Protein AF-A0A9P6LFM0-F1 (afdb_monomer_lite)

pLDDT: mean 70.22, std 23.97, range [24.25, 96.31]

Foldseek 3Di:
DDDPCLVVLVVLLVVLLVLLCCLLPVDQLAPGVLVDPPVSVVSNLVSLVSNLVCVLVVSDDPVVLVVSLVSLVSSLVSLVSNDPDCPRPSVVSSVLSCLSRPVPPDPVVVVVVPPPPPDDDDDDDDDDDDDDDDDDDDDDPPPPSPPDDPVVSVDDPDPCVVVCVVVPPDDPDDPPDDPDD

Secondary structure (DSSP, 8-state):
---TTHHHHHHHHHHHHHHHHHHHHTS-TTTTGGGS-HHHHHHHHHHHHHHHHHHHTT-S-HHHHHHHHHHHHHHHHHHHHH-SSTTSHHHHHHHHHHHHHH-TTSHHHHHHHTSSSS----------------------------PPPGGGGT----TTTHHHHTTS-PPP---------

Structure (mmCIF, N/CA/C/O backbone):
data_AF-A0A9P6LFM0-F1
#
_entry.id   AF-A0A9P6LFM0-F1
#
loop_
_atom_site.group_PDB
_atom_site.id
_atom_site.type_symbol
_atom_site.label_atom_id
_atom_site.label_alt_id
_atom_site.label_comp_id
_atom_site.label_asym_id
_atom_site.label_entity_id
_atom_site.label_seq_id
_atom_site.pdbx_PDB_ins_code
_atom_site.Cartn_x
_atom_site.Cartn_y
_atom_site.Cartn_z
_atom_site.occupancy
_atom_site.B_iso_or_equiv
_atom_site.auth_seq_id
_atom_site.auth_comp_id
_atom_site.auth_asym_id
_atom_site.auth_atom_id
_atom_site.pdbx_PDB_model_num
ATOM 1 N N . MET A 1 1 ? -12.297 3.654 29.988 1.00 46.91 1 MET A N 1
ATOM 2 C CA . MET A 1 1 ? -10.898 4.119 30.119 1.00 46.91 1 MET A CA 1
ATOM 3 C C . MET A 1 1 ? -10.123 3.550 28.944 1.00 46.91 1 MET A C 1
ATOM 5 O O . MET A 1 1 ? -10.259 2.359 28.705 1.00 46.91 1 MET A O 1
ATOM 9 N N . ALA A 1 2 ? -9.413 4.371 28.167 1.00 61.44 2 ALA A N 1
ATOM 10 C CA . ALA A 1 2 ? -8.613 3.872 27.047 1.00 61.44 2 ALA A CA 1
ATOM 11 C C . ALA A 1 2 ? -7.419 3.071 27.590 1.00 61.44 2 ALA A C 1
ATOM 13 O O . ALA A 1 2 ? -6.738 3.536 28.505 1.00 61.44 2 ALA A O 1
ATOM 14 N N . SER A 1 3 ? -7.197 1.862 27.066 1.00 73.88 3 SER A N 1
ATOM 15 C CA . SER A 1 3 ? -6.032 1.052 27.431 1.00 73.88 3 SER A CA 1
ATOM 16 C C . SER A 1 3 ? -4.750 1.810 27.049 1.00 73.88 3 SER A C 1
ATOM 18 O O . SER A 1 3 ? -4.671 2.297 25.919 1.00 73.88 3 SER A O 1
ATOM 20 N N . PRO A 1 4 ? -3.742 1.918 27.935 1.00 77.56 4 PRO A N 1
ATOM 21 C CA . PRO A 1 4 ? -2.480 2.604 27.642 1.00 77.56 4 PRO A CA 1
ATOM 22 C C . PRO A 1 4 ? -1.712 1.998 26.457 1.00 77.56 4 PRO A C 1
ATOM 24 O O . PRO A 1 4 ? -0.828 2.656 25.916 1.00 77.56 4 PRO A O 1
ATOM 27 N N . ASP A 1 5 ? -2.068 0.786 26.026 1.00 80.38 5 ASP A N 1
ATOM 28 C CA . ASP A 1 5 ? -1.489 0.134 24.852 1.00 80.38 5 ASP A CA 1
ATOM 29 C C . ASP A 1 5 ? -2.077 0.624 23.515 1.00 80.38 5 ASP A C 1
ATOM 31 O O . ASP A 1 5 ? -1.414 0.592 22.481 1.00 80.38 5 ASP A O 1
ATOM 35 N N . ALA A 1 6 ? -3.294 1.181 23.525 1.00 84.19 6 ALA A N 1
ATOM 36 C CA . ALA A 1 6 ? -3.965 1.629 22.303 1.00 84.19 6 ALA A CA 1
ATOM 37 C C . ALA A 1 6 ? -3.164 2.709 21.553 1.00 84.19 6 ALA A C 1
ATOM 39 O O . ALA A 1 6 ? -3.222 2.786 20.329 1.00 84.19 6 ALA A O 1
ATOM 40 N N . ARG A 1 7 ? -2.366 3.510 22.273 1.00 87.50 7 ARG A N 1
ATOM 41 C CA . ARG A 1 7 ? -1.500 4.535 21.673 1.00 87.50 7 ARG A CA 1
ATOM 42 C C . ARG A 1 7 ? -0.473 3.940 20.705 1.00 87.50 7 ARG A C 1
ATOM 44 O O . ARG A 1 7 ? -0.252 4.520 19.652 1.00 87.50 7 ARG A O 1
ATOM 51 N N . HIS A 1 8 ? 0.112 2.784 21.035 1.00 90.50 8 HIS A N 1
ATOM 52 C CA . HIS A 1 8 ? 1.146 2.170 20.203 1.00 90.50 8 HIS A CA 1
ATOM 53 C C . HIS A 1 8 ? 0.541 1.645 18.900 1.00 90.50 8 HIS A C 1
ATOM 55 O O . HIS A 1 8 ? 1.185 1.701 17.860 1.00 90.50 8 HIS A O 1
ATOM 61 N N . VAL A 1 9 ? -0.716 1.189 18.941 1.00 89.81 9 VAL A N 1
ATOM 62 C CA . VAL A 1 9 ? -1.456 0.770 17.746 1.00 89.81 9 VAL A CA 1
ATOM 63 C C . VAL A 1 9 ? -1.718 1.960 16.827 1.00 89.81 9 VAL A C 1
ATOM 65 O O . VAL A 1 9 ? -1.441 1.865 15.636 1.00 89.81 9 VAL A O 1
ATOM 68 N N . TYR A 1 10 ? -2.197 3.090 17.359 1.00 90.62 10 TYR A N 1
ATOM 69 C CA . TYR A 1 10 ? -2.425 4.289 16.544 1.00 90.62 10 TYR A CA 1
ATOM 70 C C . TYR A 1 10 ? -1.129 4.850 15.952 1.00 90.62 10 TYR A C 1
ATOM 72 O O . TYR A 1 10 ? -1.113 5.246 14.791 1.00 90.62 10 TYR A O 1
ATOM 80 N N . GLU A 1 11 ? -0.037 4.831 16.714 1.00 92.88 11 GLU A N 1
ATOM 81 C CA . GLU A 1 11 ? 1.271 5.267 16.223 1.00 92.88 11 GLU A CA 1
ATOM 82 C C . GLU A 1 11 ? 1.839 4.310 15.164 1.00 92.88 11 GLU A C 1
ATOM 84 O O . GLU A 1 11 ? 2.383 4.755 14.158 1.00 92.88 11 GLU A O 1
ATOM 89 N N . ALA A 1 12 ? 1.633 2.999 15.317 1.00 94.12 12 ALA A N 1
ATOM 90 C CA . ALA A 1 12 ? 1.979 2.024 14.286 1.00 94.12 12 ALA A CA 1
ATOM 91 C C . ALA A 1 12 ? 1.147 2.204 13.004 1.00 94.12 12 ALA A C 1
ATOM 93 O O . ALA A 1 12 ? 1.672 2.020 11.907 1.00 94.12 12 ALA A O 1
ATOM 94 N N . VAL A 1 13 ? -0.136 2.570 13.122 1.00 93.81 13 VAL A N 1
ATOM 95 C CA . VAL A 1 13 ? -1.004 2.884 11.973 1.00 93.81 13 VAL A CA 1
ATOM 96 C C . VAL A 1 13 ? -0.485 4.111 11.228 1.00 93.81 13 VAL A C 1
ATOM 98 O O . VAL A 1 13 ? -0.299 4.037 10.016 1.00 93.81 13 VAL A O 1
ATOM 101 N N . ASP A 1 14 ? -0.182 5.197 11.940 1.00 93.81 14 ASP A N 1
ATOM 102 C CA . ASP A 1 14 ? 0.368 6.413 11.330 1.00 93.81 14 ASP A CA 1
ATOM 103 C C . ASP A 1 14 ? 1.724 6.145 10.653 1.00 93.81 14 ASP A C 1
ATOM 105 O O . ASP A 1 14 ? 1.940 6.520 9.500 1.00 93.81 14 ASP A O 1
ATOM 109 N N . ALA A 1 15 ? 2.603 5.382 11.311 1.00 96.12 15 ALA A N 1
ATOM 110 C CA . ALA A 1 15 ? 3.887 4.974 10.746 1.00 96.12 15 ALA A CA 1
ATOM 111 C C . ALA A 1 15 ? 3.735 4.117 9.475 1.00 96.12 15 ALA A C 1
ATOM 113 O O . ALA A 1 15 ? 4.481 4.300 8.510 1.00 96.12 15 ALA A O 1
ATOM 114 N N . ALA A 1 16 ? 2.764 3.200 9.443 1.00 96.25 16 ALA 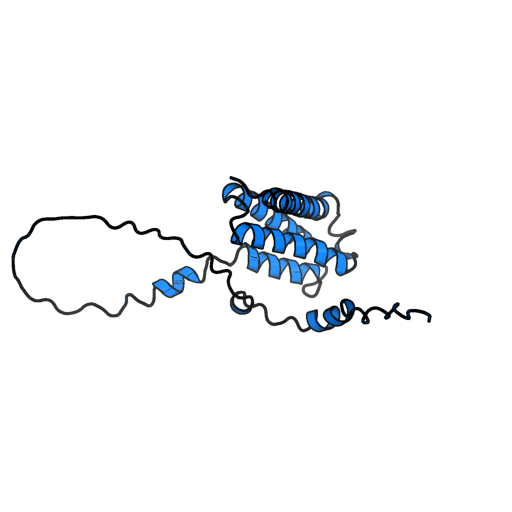A N 1
ATOM 115 C CA . ALA A 1 16 ? 2.485 2.381 8.267 1.00 96.25 16 ALA A CA 1
ATOM 116 C C . ALA A 1 16 ? 1.954 3.223 7.096 1.00 96.25 16 ALA A C 1
ATOM 118 O O . ALA A 1 16 ? 2.374 3.021 5.954 1.00 96.25 16 ALA A O 1
ATOM 119 N N . GLU A 1 17 ? 1.073 4.193 7.359 1.00 94.81 17 GLU A N 1
ATOM 120 C CA . GLU A 1 17 ? 0.608 5.129 6.331 1.00 94.81 17 GLU A CA 1
ATOM 121 C C . GLU A 1 17 ? 1.741 6.018 5.814 1.00 94.81 17 GLU A C 1
ATOM 123 O O . GLU A 1 17 ? 1.835 6.247 4.608 1.00 94.81 17 GLU A O 1
ATOM 128 N N . ALA A 1 18 ? 2.617 6.499 6.699 1.00 95.94 18 ALA A N 1
ATOM 129 C CA . ALA A 1 18 ? 3.789 7.279 6.320 1.00 95.94 18 ALA A CA 1
ATOM 130 C C . ALA A 1 18 ? 4.744 6.473 5.427 1.00 95.94 18 ALA A C 1
ATOM 132 O O . ALA A 1 18 ? 5.205 6.994 4.413 1.00 95.94 18 ALA A O 1
ATOM 133 N N . LEU A 1 19 ? 4.982 5.192 5.737 1.00 95.56 19 LEU A N 1
ATOM 134 C CA . LEU A 1 19 ? 5.825 4.329 4.906 1.00 95.56 19 LEU A CA 1
ATOM 135 C C . LEU A 1 19 ? 5.268 4.187 3.485 1.00 95.56 19 LEU A C 1
ATOM 137 O O . LEU A 1 19 ? 6.013 4.292 2.514 1.00 95.56 19 LEU A O 1
ATOM 141 N N . LEU A 1 20 ? 3.956 3.981 3.356 1.00 95.19 20 LEU A N 1
ATOM 142 C CA . LEU A 1 20 ? 3.316 3.875 2.045 1.00 95.19 20 LEU A CA 1
ATOM 143 C C . LEU A 1 20 ? 3.321 5.202 1.287 1.00 95.19 20 LEU A C 1
ATOM 145 O O . LEU A 1 20 ? 3.489 5.202 0.073 1.00 95.19 20 LEU A O 1
ATOM 149 N N . LYS A 1 21 ? 3.180 6.336 1.981 1.00 95.94 21 LYS A N 1
ATOM 150 C CA . LYS A 1 21 ? 3.315 7.658 1.353 1.00 95.94 21 LYS A CA 1
ATOM 151 C C . LYS A 1 21 ? 4.712 7.862 0.781 1.00 95.94 21 LYS A C 1
ATOM 153 O O . LYS A 1 21 ? 4.809 8.273 -0.365 1.00 95.94 21 LYS A O 1
ATOM 158 N N . ILE A 1 22 ? 5.765 7.489 1.511 1.00 94.31 22 ILE A N 1
ATOM 159 C CA . ILE A 1 22 ? 7.147 7.534 1.000 1.00 94.31 22 ILE A CA 1
ATOM 160 C C . ILE A 1 22 ? 7.269 6.682 -0.271 1.00 94.31 22 ILE A C 1
ATOM 162 O O . ILE A 1 22 ? 7.795 7.147 -1.278 1.00 94.31 22 ILE A O 1
ATOM 166 N N . ALA A 1 23 ? 6.726 5.462 -0.262 1.00 91.88 23 ALA A N 1
ATOM 167 C CA . ALA A 1 23 ? 6.768 4.575 -1.425 1.00 91.88 23 ALA A CA 1
ATOM 168 C C . ALA A 1 23 ? 6.041 5.139 -2.661 1.00 91.88 23 ALA A C 1
ATOM 170 O O . ALA A 1 23 ? 6.453 4.880 -3.789 1.00 91.88 23 ALA A O 1
ATOM 171 N N . ILE A 1 24 ? 4.967 5.908 -2.460 1.00 94.50 24 ILE A N 1
ATOM 172 C CA . ILE A 1 24 ? 4.168 6.506 -3.540 1.00 94.50 24 ILE A CA 1
ATOM 173 C C . ILE A 1 24 ? 4.762 7.833 -4.031 1.00 94.50 24 ILE A C 1
ATOM 175 O O . ILE A 1 24 ? 4.754 8.101 -5.230 1.00 94.50 24 ILE A O 1
ATOM 179 N N . GLU A 1 25 ? 5.193 8.697 -3.111 1.00 94.06 25 GLU A N 1
ATOM 180 C CA . GLU A 1 25 ? 5.516 10.102 -3.387 1.00 94.06 25 GLU A CA 1
ATOM 181 C C . GLU A 1 25 ? 7.020 10.330 -3.581 1.00 94.06 25 GLU A C 1
ATOM 183 O O . GLU A 1 25 ? 7.410 11.093 -4.467 1.00 94.06 25 GLU A O 1
ATOM 188 N N . ASP A 1 26 ? 7.864 9.649 -2.803 1.00 91.25 26 ASP A N 1
ATOM 189 C CA . ASP A 1 26 ? 9.311 9.891 -2.790 1.00 91.25 26 ASP A CA 1
ATOM 190 C C . ASP A 1 26 ? 10.080 8.941 -3.722 1.00 91.25 26 ASP A C 1
ATOM 192 O O . ASP A 1 26 ? 11.219 9.226 -4.110 1.00 91.25 26 ASP A O 1
ATOM 196 N N . ILE A 1 27 ? 9.482 7.805 -4.097 1.00 90.88 27 ILE A N 1
ATOM 197 C CA . ILE A 1 27 ? 10.127 6.774 -4.916 1.00 90.88 27 ILE A CA 1
ATOM 198 C C . ILE A 1 27 ? 9.532 6.760 -6.326 1.00 90.88 27 ILE A C 1
ATOM 200 O O . ILE A 1 27 ? 8.373 6.426 -6.543 1.00 90.88 27 ILE A O 1
ATOM 204 N N . ASP A 1 28 ? 10.368 7.058 -7.324 1.00 91.31 28 ASP A N 1
ATOM 205 C CA . ASP A 1 28 ? 9.994 6.898 -8.735 1.00 91.31 28 ASP A CA 1
ATOM 206 C C . ASP A 1 28 ? 9.821 5.403 -9.075 1.00 91.31 28 ASP A C 1
ATOM 208 O O . ASP A 1 28 ? 10.766 4.607 -8.962 1.00 91.31 28 ASP A O 1
ATOM 212 N N . ALA A 1 29 ? 8.611 5.040 -9.504 1.00 87.06 29 ALA A N 1
ATOM 213 C CA . ALA A 1 29 ? 8.199 3.674 -9.809 1.00 87.06 29 ALA A CA 1
ATOM 214 C C . ALA A 1 29 ? 9.085 3.002 -10.877 1.00 87.06 29 ALA A C 1
ATOM 216 O O . ALA A 1 29 ? 9.535 1.865 -10.710 1.00 87.06 29 ALA A O 1
ATOM 217 N N . GLU A 1 30 ? 9.385 3.713 -11.966 1.00 88.31 30 GLU A N 1
ATOM 218 C CA . GLU A 1 30 ? 10.103 3.147 -13.112 1.00 88.31 30 GLU A CA 1
ATOM 219 C C . GLU A 1 30 ? 11.617 3.164 -12.901 1.00 88.31 30 GLU A C 1
ATOM 221 O O . GLU A 1 30 ? 12.323 2.226 -13.287 1.00 88.31 30 GLU A O 1
ATOM 226 N N . LYS A 1 31 ? 12.130 4.243 -12.298 1.00 87.25 31 LYS A N 1
ATOM 227 C CA . LYS A 1 31 ? 13.579 4.448 -12.162 1.00 87.25 31 LYS A CA 1
ATOM 228 C C . LYS A 1 31 ? 14.173 3.781 -10.933 1.00 87.25 31 LYS A C 1
ATOM 230 O O . LYS A 1 31 ? 15.331 3.371 -10.987 1.00 87.25 31 LYS A O 1
ATOM 235 N N . HIS A 1 32 ? 13.418 3.680 -9.841 1.00 87.56 32 HIS A N 1
ATOM 236 C CA . HIS A 1 32 ? 13.940 3.197 -8.563 1.00 87.56 32 HIS A CA 1
ATOM 237 C C . HIS A 1 32 ? 13.213 1.944 -8.088 1.00 87.56 32 HIS A C 1
ATOM 239 O O . HIS A 1 32 ? 13.874 0.930 -7.853 1.00 87.56 32 HIS A O 1
ATOM 245 N N . LEU A 1 33 ? 11.878 1.978 -7.994 1.00 87.62 33 LEU A N 1
ATOM 246 C CA . LEU A 1 33 ? 11.109 0.891 -7.380 1.00 87.62 33 LEU A CA 1
ATOM 247 C C . LEU A 1 33 ? 11.344 -0.440 -8.111 1.00 87.62 33 LEU A C 1
ATOM 249 O O . LEU A 1 33 ? 11.713 -1.432 -7.482 1.00 87.62 33 LEU A O 1
ATOM 253 N N . ARG A 1 34 ? 11.280 -0.446 -9.450 1.00 90.38 34 ARG A N 1
ATOM 254 C CA . ARG A 1 34 ? 11.590 -1.602 -10.319 1.00 90.38 34 ARG A CA 1
ATOM 255 C C . ARG A 1 34 ? 12.885 -2.348 -9.968 1.00 90.38 34 ARG A C 1
ATOM 257 O O . ARG A 1 34 ? 12.942 -3.568 -10.074 1.00 90.38 34 ARG A O 1
ATOM 264 N N . TYR A 1 35 ? 13.943 -1.626 -9.608 1.00 90.25 35 TYR A N 1
ATOM 265 C CA . TYR A 1 35 ? 15.272 -2.207 -9.377 1.00 90.25 35 TYR A CA 1
ATOM 266 C C . TYR A 1 35 ? 15.547 -2.483 -7.895 1.00 90.25 35 TYR A C 1
ATOM 268 O O . TYR A 1 35 ? 16.646 -2.900 -7.523 1.00 90.25 35 TYR A O 1
ATOM 276 N N . MET A 1 36 ? 14.556 -2.243 -7.039 1.00 88.75 36 MET A N 1
ATOM 277 C CA . MET A 1 36 ? 14.682 -2.399 -5.604 1.00 88.75 36 MET A CA 1
ATOM 278 C C . MET A 1 36 ? 14.722 -3.887 -5.215 1.00 88.75 36 MET A C 1
ATOM 280 O O . MET A 1 36 ? 13.960 -4.696 -5.747 1.00 88.75 36 MET A O 1
ATOM 284 N N . PRO A 1 37 ? 15.584 -4.292 -4.266 1.00 90.56 37 PRO A N 1
ATOM 285 C CA . PRO A 1 37 ? 15.585 -5.661 -3.764 1.00 90.56 37 PRO A CA 1
ATOM 286 C C . PRO A 1 37 ? 14.225 -6.077 -3.183 1.00 90.56 37 PRO A C 1
ATOM 288 O O . PRO A 1 37 ? 13.574 -5.293 -2.493 1.00 90.56 37 PRO A O 1
ATOM 291 N N . ALA A 1 38 ? 13.850 -7.348 -3.365 1.00 87.81 38 ALA A N 1
ATOM 292 C CA . ALA A 1 38 ? 12.552 -7.906 -2.954 1.00 87.81 38 ALA A CA 1
ATOM 293 C C . ALA A 1 38 ? 12.151 -7.607 -1.494 1.00 87.81 38 ALA A C 1
ATOM 295 O O . ALA A 1 38 ? 10.973 -7.4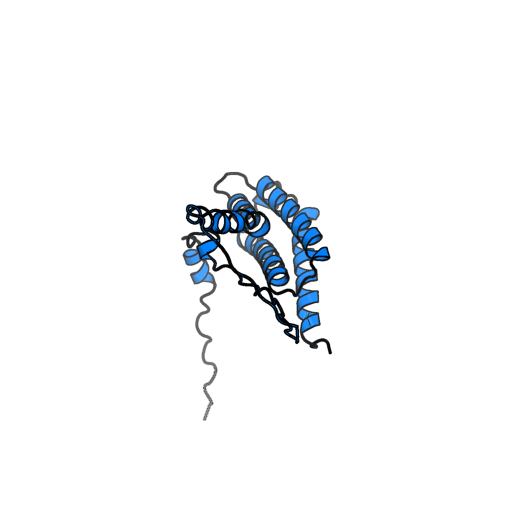35 -1.194 1.00 87.81 38 ALA A O 1
ATOM 296 N N . ARG A 1 39 ? 13.127 -7.499 -0.582 1.00 90.69 39 ARG A N 1
ATOM 297 C CA . ARG A 1 39 ? 12.892 -7.18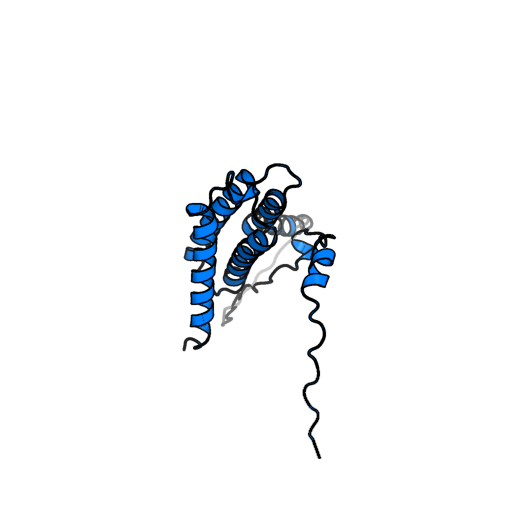1 0.837 1.00 90.69 39 ARG A CA 1
ATOM 298 C C . ARG A 1 39 ? 12.178 -5.846 1.070 1.00 90.69 39 ARG A C 1
ATOM 300 O O . ARG A 1 39 ? 11.445 -5.730 2.041 1.00 90.69 39 ARG A O 1
ATOM 307 N N . PHE A 1 40 ? 12.378 -4.857 0.201 1.00 91.25 40 PHE A N 1
ATOM 308 C CA . PHE A 1 40 ? 11.761 -3.545 0.379 1.00 91.25 40 PHE A CA 1
ATOM 309 C C . PHE A 1 40 ? 10.285 -3.553 -0.014 1.00 91.25 40 PHE A C 1
ATOM 311 O O . PHE A 1 40 ? 9.466 -3.032 0.736 1.00 91.25 40 PHE A O 1
ATOM 318 N N . TYR A 1 41 ? 9.935 -4.277 -1.084 1.00 91.06 41 TYR A N 1
ATOM 319 C CA . TYR A 1 41 ? 8.539 -4.569 -1.407 1.00 91.06 41 TYR A CA 1
ATOM 320 C C . TYR A 1 41 ? 7.828 -5.224 -0.224 1.00 91.06 41 TYR A C 1
ATOM 322 O O . TYR A 1 41 ? 6.722 -4.834 0.123 1.00 91.06 41 TYR A O 1
ATOM 330 N N . LEU A 1 42 ? 8.470 -6.188 0.446 1.00 91.75 42 LEU A N 1
ATOM 331 C CA . LEU A 1 42 ? 7.872 -6.825 1.619 1.00 91.75 42 LEU A CA 1
ATOM 332 C C . LEU A 1 42 ? 7.563 -5.813 2.729 1.00 91.75 42 LEU A C 1
ATOM 334 O O . LEU A 1 42 ? 6.482 -5.892 3.299 1.00 91.75 42 LEU A O 1
ATOM 338 N N . TYR A 1 43 ? 8.440 -4.847 3.017 1.00 93.88 43 TYR A N 1
ATOM 339 C CA . TYR A 1 43 ? 8.165 -3.831 4.043 1.00 93.88 43 TYR A CA 1
ATOM 340 C C . TYR A 1 43 ? 6.914 -3.004 3.729 1.00 93.88 43 TYR A C 1
ATOM 342 O O . TYR A 1 43 ? 6.085 -2.781 4.611 1.00 93.88 43 TYR A O 1
ATOM 350 N N . GLU A 1 44 ? 6.733 -2.609 2.471 1.00 93.94 44 GLU A N 1
ATOM 351 C CA . GLU A 1 44 ? 5.554 -1.859 2.036 1.00 93.94 44 GLU A CA 1
ATOM 352 C C . GLU A 1 44 ? 4.287 -2.731 2.067 1.00 93.94 44 GLU A C 1
ATOM 354 O O . GLU A 1 44 ? 3.261 -2.331 2.620 1.00 93.94 44 GLU A O 1
ATOM 359 N N . ILE A 1 45 ? 4.364 -3.970 1.566 1.00 94.81 45 ILE A N 1
ATOM 360 C CA . ILE A 1 45 ? 3.240 -4.917 1.593 1.00 94.81 45 ILE A CA 1
ATOM 361 C C . ILE A 1 45 ? 2.837 -5.272 3.026 1.00 94.81 45 ILE A C 1
ATOM 363 O O . ILE A 1 45 ? 1.645 -5.335 3.326 1.00 94.81 45 ILE A O 1
ATOM 367 N N . HIS A 1 46 ? 3.792 -5.465 3.934 1.00 94.56 46 HIS A N 1
ATOM 368 C CA . HIS A 1 46 ? 3.499 -5.717 5.342 1.00 94.56 46 HIS A CA 1
ATOM 369 C C . HIS A 1 46 ? 2.772 -4.538 5.987 1.00 94.56 46 HIS A C 1
ATOM 371 O O . HIS A 1 46 ? 1.809 -4.771 6.716 1.00 94.56 46 HIS A O 1
ATOM 377 N N . SER A 1 47 ? 3.155 -3.300 5.670 1.00 96.06 47 SER A N 1
ATOM 378 C CA . SER A 1 47 ? 2.444 -2.100 6.125 1.00 96.06 47 SER A CA 1
ATOM 379 C C . SER A 1 47 ? 1.022 -2.033 5.566 1.00 96.06 47 SER A C 1
ATOM 381 O O . SER A 1 47 ? 0.075 -1.786 6.313 1.00 96.06 47 SER A O 1
ATOM 383 N N . ALA A 1 48 ? 0.833 -2.357 4.284 1.00 95.50 48 ALA A N 1
ATOM 384 C CA . ALA A 1 48 ? -0.492 -2.426 3.675 1.00 95.50 48 ALA A CA 1
ATOM 385 C C . ALA A 1 48 ? -1.385 -3.504 4.315 1.00 95.50 48 ALA A C 1
ATOM 387 O O . ALA A 1 48 ? -2.540 -3.252 4.653 1.00 95.50 48 ALA A O 1
ATOM 388 N N . VAL A 1 49 ? -0.859 -4.707 4.548 1.00 94.81 49 VAL A N 1
ATOM 389 C CA . VAL A 1 49 ? -1.603 -5.790 5.211 1.00 94.81 49 VAL A CA 1
ATOM 390 C C . VAL A 1 49 ? -1.868 -5.465 6.683 1.00 94.81 49 VAL A C 1
ATOM 392 O O . VAL A 1 49 ? -2.935 -5.794 7.201 1.00 94.81 49 VAL A O 1
ATOM 395 N N . PHE A 1 50 ? -0.927 -4.814 7.367 1.00 94.69 50 PHE A N 1
ATOM 396 C CA . PHE A 1 50 ? -1.109 -4.351 8.739 1.00 94.69 50 PHE A CA 1
ATOM 397 C C . PHE A 1 50 ? -2.278 -3.367 8.839 1.00 94.69 50 PHE A C 1
ATOM 399 O O . PHE A 1 50 ? -3.153 -3.563 9.678 1.00 94.69 50 PHE A O 1
ATOM 406 N N . LEU A 1 51 ? -2.360 -2.390 7.933 1.00 93.31 51 LEU A N 1
ATOM 407 C CA . LEU A 1 51 ? -3.468 -1.434 7.877 1.00 93.31 51 LEU A CA 1
ATOM 408 C C . LEU A 1 51 ? -4.818 -2.117 7.614 1.00 93.31 51 LEU A C 1
ATOM 410 O O . LEU A 1 51 ? -5.811 -1.795 8.268 1.00 93.31 51 LEU A O 1
ATOM 414 N N . TYR A 1 52 ? -4.850 -3.119 6.731 1.00 92.38 52 TYR A N 1
ATOM 415 C CA . TYR A 1 52 ? -6.051 -3.931 6.508 1.00 92.38 52 TYR A CA 1
ATOM 416 C C . TYR A 1 52 ? -6.494 -4.650 7.790 1.00 92.38 52 TYR A C 1
ATOM 418 O O . TYR A 1 52 ? -7.667 -4.616 8.165 1.00 92.38 52 TYR A O 1
ATOM 426 N N . LYS A 1 53 ? -5.545 -5.283 8.490 1.00 91.81 53 LYS A N 1
ATOM 427 C CA . LYS A 1 53 ? -5.805 -6.000 9.745 1.00 91.81 53 LYS A CA 1
ATOM 428 C C . LYS A 1 53 ? -6.244 -5.057 10.866 1.00 91.81 53 LYS A C 1
ATOM 430 O O . LYS A 1 53 ? -7.161 -5.403 11.600 1.00 91.81 53 LYS A O 1
ATOM 435 N N . ALA A 1 54 ? -5.633 -3.878 10.973 1.00 91.31 54 ALA A N 1
ATOM 436 C CA . ALA A 1 54 ? -5.987 -2.855 11.954 1.00 91.31 54 ALA A CA 1
ATOM 437 C C . ALA A 1 54 ? -7.404 -2.306 11.725 1.00 91.31 54 ALA A C 1
ATOM 439 O O . ALA A 1 54 ? -8.134 -2.036 12.677 1.00 91.31 54 ALA A O 1
ATOM 440 N N . HIS A 1 55 ? -7.836 -2.196 10.469 1.00 88.25 55 HIS A N 1
ATOM 441 C CA . HIS A 1 55 ? -9.232 -1.896 10.176 1.00 88.25 55 HIS A CA 1
ATOM 442 C C . HIS A 1 55 ? -10.159 -3.065 10.533 1.00 88.25 55 HIS A C 1
ATOM 444 O O . HIS A 1 55 ? -11.161 -2.866 11.212 1.00 88.25 55 HIS A O 1
ATOM 450 N N . ALA A 1 56 ? -9.815 -4.291 10.129 1.00 86.62 56 ALA A N 1
ATOM 451 C CA . ALA A 1 56 ? -10.642 -5.468 10.394 1.00 86.62 56 ALA A CA 1
ATOM 452 C C . ALA A 1 56 ? -10.805 -5.782 11.894 1.00 86.62 56 ALA A C 1
ATOM 454 O O . ALA A 1 56 ? -11.811 -6.366 12.286 1.00 86.62 56 ALA A O 1
ATOM 455 N N . SER A 1 57 ? -9.845 -5.387 12.734 1.00 85.56 57 SER A N 1
ATOM 456 C CA . SER A 1 57 ? -9.941 -5.506 14.193 1.00 85.56 57 SER A CA 1
ATOM 457 C C . SER A 1 57 ? -10.758 -4.391 14.856 1.00 85.56 57 SER A C 1
ATOM 459 O O . SER A 1 57 ? -10.965 -4.435 16.067 1.00 85.56 57 SER A O 1
ATOM 461 N N . GLY A 1 58 ? -11.212 -3.389 14.097 1.00 84.62 58 GLY A N 1
ATOM 462 C CA . GLY A 1 58 ? -11.921 -2.221 14.621 1.00 84.62 58 GLY A CA 1
ATOM 463 C C . GLY A 1 58 ? -11.014 -1.178 15.284 1.00 84.62 58 GLY A C 1
ATOM 464 O O . GLY A 1 58 ? -11.520 -0.269 15.937 1.00 84.62 58 GLY A O 1
ATOM 465 N N . ALA A 1 59 ? -9.687 -1.277 15.126 1.00 83.75 59 ALA A N 1
ATOM 466 C CA . ALA A 1 59 ? -8.754 -0.277 15.654 1.00 83.75 59 ALA A CA 1
ATOM 467 C C . ALA A 1 59 ? -8.766 1.033 14.843 1.00 83.75 59 ALA A C 1
ATOM 469 O O . ALA A 1 59 ? -8.376 2.079 15.356 1.00 83.75 59 ALA A O 1
ATOM 470 N N . ILE A 1 60 ? -9.222 0.987 13.587 1.00 81.69 60 ILE A N 1
ATOM 471 C CA . ILE A 1 60 ? -9.350 2.147 12.698 1.00 81.69 60 ILE A CA 1
ATOM 472 C C . ILE A 1 60 ? -10.835 2.448 12.459 1.00 81.69 60 ILE A C 1
ATOM 474 O O . ILE A 1 60 ? -11.623 1.549 12.175 1.00 81.69 60 ILE A O 1
ATOM 478 N N . SER A 1 61 ? -11.214 3.727 12.539 1.00 80.44 61 SER A N 1
ATOM 479 C CA . SER A 1 61 ? -12.577 4.192 12.248 1.00 80.44 61 SER A CA 1
ATOM 480 C C . SER A 1 61 ? -12.940 4.026 10.767 1.00 80.44 61 SER A C 1
ATOM 482 O O . SER A 1 61 ? -12.095 4.179 9.882 1.00 80.44 61 SER A O 1
ATOM 484 N N . SER A 1 62 ? -14.224 3.803 10.474 1.00 79.19 62 SER A N 1
ATOM 485 C CA . SER A 1 62 ? -14.737 3.643 9.105 1.00 79.19 62 SER A CA 1
ATOM 486 C C . SER A 1 62 ? -14.466 4.855 8.200 1.00 79.19 62 SER A C 1
ATOM 488 O O . SER A 1 62 ? -14.290 4.694 6.992 1.00 79.19 62 SER A O 1
ATOM 490 N N . ALA A 1 63 ? -14.374 6.064 8.767 1.00 79.75 63 ALA A N 1
ATOM 491 C CA . ALA A 1 63 ? -14.015 7.274 8.024 1.00 79.75 63 ALA A CA 1
ATOM 492 C C . ALA A 1 63 ? -12.560 7.231 7.525 1.00 79.75 63 ALA A C 1
ATOM 494 O O . ALA A 1 63 ? -12.288 7.509 6.357 1.00 79.75 63 ALA A O 1
ATOM 495 N N . THR A 1 64 ? -11.633 6.825 8.395 1.00 82.69 64 THR A N 1
ATOM 496 C CA . THR A 1 64 ? -10.211 6.669 8.064 1.00 82.69 64 THR A CA 1
ATOM 497 C C . THR A 1 64 ? -10.004 5.517 7.087 1.00 82.69 64 THR A C 1
ATOM 499 O O . THR A 1 64 ? -9.199 5.634 6.172 1.00 82.69 64 THR A O 1
ATOM 502 N N . HIS A 1 65 ? -10.803 4.450 7.179 1.00 87.25 65 HIS A N 1
ATOM 503 C CA . HIS A 1 65 ? -10.727 3.334 6.238 1.00 87.25 65 HIS A CA 1
ATOM 504 C C . HIS A 1 65 ? -10.904 3.754 4.775 1.00 87.25 65 HIS A C 1
ATOM 506 O O . HIS A 1 65 ? -10.184 3.261 3.911 1.00 87.25 65 HIS A O 1
ATOM 512 N N . ALA A 1 66 ? -11.822 4.678 4.474 1.00 87.75 66 ALA A N 1
ATOM 513 C CA . ALA A 1 66 ? -11.995 5.173 3.108 1.00 87.75 66 ALA A CA 1
ATOM 514 C C . ALA A 1 66 ? -10.734 5.895 2.593 1.00 87.75 66 ALA A C 1
ATOM 516 O O . ALA A 1 66 ? -10.350 5.722 1.433 1.00 87.75 66 ALA A O 1
ATOM 517 N N . GLN A 1 67 ? -10.068 6.661 3.462 1.00 90.94 67 GLN A N 1
ATOM 518 C CA . GLN A 1 67 ? -8.802 7.327 3.160 1.00 90.94 67 GLN A CA 1
ATOM 519 C C . GLN A 1 67 ? -7.675 6.310 2.956 1.00 90.94 67 GLN A C 1
ATOM 521 O O . GLN A 1 67 ? -6.977 6.372 1.943 1.00 90.94 67 GLN A O 1
ATOM 526 N N . THR A 1 68 ? -7.529 5.343 3.863 1.00 92.25 68 THR A N 1
ATOM 527 C CA . THR A 1 68 ? -6.527 4.281 3.748 1.00 92.25 68 THR A CA 1
ATOM 528 C C . THR A 1 68 ? -6.768 3.449 2.485 1.00 92.25 68 THR A C 1
ATOM 530 O O . THR A 1 68 ? -5.840 3.206 1.728 1.00 92.25 68 THR A O 1
ATOM 533 N N . ALA A 1 69 ? -8.015 3.103 2.156 1.00 92.50 69 ALA A N 1
ATOM 534 C CA . ALA A 1 69 ? -8.351 2.392 0.924 1.00 92.50 69 ALA A CA 1
ATOM 535 C C . ALA A 1 69 ? -7.995 3.199 -0.340 1.00 92.50 69 ALA A C 1
ATOM 537 O O . ALA A 1 69 ? -7.535 2.627 -1.327 1.00 92.50 69 ALA A O 1
ATOM 538 N N . ALA A 1 70 ? -8.170 4.524 -0.332 1.00 94.00 70 ALA A N 1
ATOM 539 C CA . ALA A 1 70 ? -7.719 5.381 -1.430 1.00 94.00 70 ALA A CA 1
ATOM 540 C C . ALA A 1 70 ? -6.185 5.414 -1.549 1.00 94.00 70 ALA A C 1
ATOM 542 O O . ALA A 1 70 ? -5.665 5.379 -2.665 1.00 94.00 70 ALA A O 1
ATOM 543 N N . LEU A 1 71 ? -5.468 5.426 -0.419 1.00 94.94 71 LEU A N 1
ATOM 544 C CA . LEU A 1 71 ? -4.008 5.308 -0.382 1.00 94.94 71 LEU A CA 1
ATOM 545 C C . LEU A 1 71 ? -3.546 3.967 -0.975 1.00 94.94 71 LEU A C 1
ATOM 547 O O . LEU A 1 71 ? -2.637 3.944 -1.800 1.00 94.94 71 LEU A O 1
ATOM 551 N N . MET A 1 72 ? -4.228 2.868 -0.638 1.00 95.56 72 MET A N 1
ATOM 552 C CA . MET A 1 72 ? -3.923 1.534 -1.170 1.00 95.56 72 MET A CA 1
ATOM 553 C C . MET A 1 72 ? -4.125 1.441 -2.678 1.00 95.56 72 MET A C 1
ATOM 555 O O . MET A 1 72 ? -3.310 0.813 -3.344 1.00 95.56 72 MET A O 1
ATOM 559 N N . ARG A 1 73 ? -5.165 2.081 -3.235 1.00 95.81 73 ARG A N 1
ATOM 560 C CA . ARG A 1 73 ? -5.348 2.142 -4.699 1.00 95.81 73 ARG A CA 1
ATOM 561 C C . ARG A 1 73 ? -4.142 2.778 -5.378 1.00 95.81 73 ARG A C 1
ATOM 563 O O . ARG A 1 73 ? -3.569 2.172 -6.270 1.00 95.81 73 ARG A O 1
ATOM 570 N N . ARG A 1 74 ? -3.704 3.940 -4.887 1.00 96.31 74 ARG A N 1
ATOM 571 C CA . ARG A 1 74 ? -2.522 4.628 -5.429 1.00 96.31 74 ARG A CA 1
ATOM 572 C C . ARG A 1 74 ? -1.264 3.777 -5.313 1.00 96.31 74 ARG A C 1
ATOM 574 O O . ARG A 1 74 ? -0.469 3.736 -6.240 1.00 96.31 74 ARG A O 1
ATOM 581 N N . PHE A 1 75 ? -1.091 3.090 -4.188 1.00 96.12 75 PHE A N 1
ATOM 582 C CA . PHE A 1 75 ? 0.047 2.200 -4.000 1.00 96.12 75 PHE A CA 1
ATOM 583 C C . PHE A 1 75 ? 0.037 1.021 -4.985 1.00 96.12 75 PHE A C 1
ATOM 585 O O . PHE A 1 75 ? 1.067 0.691 -5.564 1.00 96.12 75 PHE A O 1
ATOM 592 N N . ILE A 1 76 ? -1.132 0.421 -5.227 1.00 96.00 76 ILE A N 1
ATOM 593 C CA . ILE A 1 76 ? -1.305 -0.625 -6.243 1.00 96.00 76 ILE A CA 1
ATOM 594 C C . ILE A 1 76 ? -0.956 -0.081 -7.631 1.00 96.00 76 ILE A C 1
ATOM 596 O O . ILE A 1 76 ? -0.179 -0.722 -8.331 1.00 96.00 76 ILE A O 1
ATOM 600 N N . ASP A 1 77 ? -1.435 1.112 -7.993 1.00 95.62 77 ASP A N 1
ATOM 601 C CA . ASP A 1 77 ? -1.126 1.741 -9.285 1.00 95.62 77 ASP A CA 1
ATOM 602 C C . ASP A 1 77 ? 0.392 1.965 -9.461 1.00 95.62 77 ASP A C 1
ATOM 604 O O . ASP A 1 77 ? 0.952 1.728 -10.535 1.00 95.62 77 ASP A O 1
ATOM 608 N N . VAL A 1 78 ? 1.089 2.372 -8.392 1.00 94.94 78 VAL A N 1
ATOM 609 C CA . VAL A 1 78 ? 2.555 2.531 -8.372 1.00 94.94 78 VAL A CA 1
ATOM 610 C C . VAL A 1 78 ? 3.266 1.190 -8.572 1.00 94.94 78 VAL A C 1
ATOM 612 O O . VAL A 1 78 ? 4.200 1.106 -9.372 1.00 94.94 78 VAL A O 1
ATOM 615 N N . LEU A 1 79 ? 2.812 0.123 -7.906 1.00 93.94 79 LEU A N 1
ATOM 616 C CA . LEU A 1 79 ? 3.358 -1.226 -8.087 1.00 93.94 79 LEU A CA 1
ATOM 617 C C . LEU A 1 79 ? 3.115 -1.771 -9.501 1.00 93.94 79 LEU A C 1
ATOM 619 O O . LEU A 1 79 ? 3.993 -2.432 -10.058 1.00 93.94 79 LEU A O 1
ATOM 623 N N . GLU A 1 80 ? 1.950 -1.497 -10.090 1.00 94.31 80 GLU A N 1
ATOM 624 C CA . GLU A 1 80 ? 1.639 -1.874 -11.473 1.00 94.31 80 GLU A CA 1
ATOM 625 C C . GLU A 1 80 ? 2.519 -1.115 -12.469 1.00 94.31 80 GLU A C 1
ATOM 627 O O . GLU A 1 80 ? 3.036 -1.720 -13.405 1.00 94.31 80 GLU A O 1
ATOM 632 N N . THR A 1 81 ? 2.772 0.172 -12.221 1.00 93.69 81 THR A N 1
ATOM 633 C CA . THR A 1 81 ? 3.661 1.005 -13.049 1.00 93.69 81 THR A CA 1
ATOM 634 C C . THR A 1 81 ? 5.126 0.570 -12.932 1.00 93.69 81 THR A C 1
ATOM 636 O O . THR A 1 81 ? 5.863 0.571 -13.915 1.00 93.69 81 THR A O 1
ATOM 639 N N . ALA A 1 82 ? 5.565 0.152 -11.742 1.00 92.81 82 ALA A N 1
ATOM 640 C CA . ALA A 1 82 ? 6.921 -0.354 -11.522 1.00 92.81 82 ALA A CA 1
ATOM 641 C C . ALA A 1 82 ? 7.155 -1.750 -12.125 1.00 92.81 82 ALA A C 1
ATOM 643 O O . ALA A 1 82 ? 8.303 -2.172 -12.310 1.00 92.81 82 ALA A O 1
ATOM 644 N N . ALA A 1 83 ? 6.091 -2.506 -12.406 1.00 91.69 83 ALA A N 1
ATOM 645 C CA . ALA A 1 83 ? 6.212 -3.843 -12.955 1.00 91.69 83 ALA A CA 1
ATOM 646 C C . ALA A 1 83 ? 6.694 -3.816 -14.410 1.00 91.69 83 ALA A C 1
ATOM 648 O O . ALA A 1 83 ? 6.087 -3.202 -15.278 1.00 91.69 83 ALA A O 1
ATOM 649 N N . THR A 1 84 ? 7.776 -4.546 -14.696 1.00 90.12 84 THR A N 1
ATOM 650 C CA . THR A 1 84 ? 8.254 -4.706 -16.084 1.00 90.12 84 THR A CA 1
ATOM 651 C C . THR A 1 84 ? 7.447 -5.755 -16.849 1.00 90.12 84 THR A C 1
ATOM 653 O O . THR A 1 84 ? 7.163 -5.572 -18.025 1.00 90.12 84 THR A O 1
ATOM 656 N N . ASP A 1 85 ? 7.052 -6.831 -16.164 1.00 89.25 85 ASP A N 1
ATOM 657 C CA . ASP A 1 85 ? 6.347 -7.981 -16.729 1.00 89.25 85 ASP A CA 1
ATOM 658 C C . ASP A 1 85 ? 5.279 -8.494 -15.756 1.00 89.25 85 ASP A C 1
ATOM 660 O O . ASP A 1 85 ? 5.314 -8.212 -14.554 1.00 89.25 85 ASP A O 1
ATOM 664 N N . ALA A 1 86 ? 4.372 -9.341 -16.248 1.00 87.12 86 ALA A N 1
ATOM 665 C CA . ALA A 1 86 ? 3.359 -10.002 -15.421 1.00 87.12 86 ALA A CA 1
ATOM 666 C C . ALA A 1 86 ? 3.955 -10.921 -14.334 1.00 87.12 86 ALA A C 1
ATOM 668 O O . ALA A 1 86 ? 3.282 -11.207 -13.341 1.00 87.12 86 ALA A O 1
ATOM 669 N N . ASP A 1 87 ? 5.203 -11.362 -14.521 1.00 88.50 87 ASP A N 1
ATOM 670 C CA . ASP A 1 87 ? 5.951 -12.180 -13.565 1.00 88.50 87 ASP A CA 1
ATOM 671 C C . ASP A 1 87 ? 6.772 -11.369 -12.554 1.00 88.50 87 ASP A C 1
ATOM 673 O O . ASP A 1 87 ? 7.334 -11.942 -11.612 1.00 88.50 87 ASP A O 1
ATOM 677 N N . HIS A 1 88 ? 6.814 -10.042 -12.713 1.00 89.81 88 HIS A N 1
ATOM 678 C CA . HIS A 1 88 ? 7.510 -9.149 -11.801 1.00 89.81 88 HIS A CA 1
ATOM 679 C C . HIS A 1 88 ? 6.875 -9.184 -10.405 1.00 89.81 88 HIS A C 1
ATOM 681 O O . HIS A 1 88 ? 5.653 -9.256 -10.247 1.00 89.81 88 HIS A O 1
ATOM 687 N N . ILE A 1 89 ? 7.713 -9.082 -9.373 1.00 91.56 89 ILE A N 1
ATOM 688 C CA . ILE A 1 89 ? 7.283 -9.138 -7.972 1.00 91.56 89 ILE A CA 1
ATOM 689 C C . ILE A 1 89 ? 6.243 -8.051 -7.638 1.00 91.56 89 ILE A C 1
ATOM 691 O O . ILE A 1 89 ? 5.247 -8.335 -6.976 1.00 91.56 89 ILE A O 1
ATOM 695 N N . ALA A 1 90 ? 6.414 -6.845 -8.188 1.00 92.00 90 ALA A N 1
ATOM 696 C CA . ALA A 1 90 ? 5.475 -5.736 -8.019 1.00 92.00 90 ALA A CA 1
ATOM 697 C C . ALA A 1 90 ? 4.078 -6.049 -8.593 1.00 92.00 90 ALA A C 1
ATOM 699 O O . ALA A 1 90 ? 3.084 -5.854 -7.899 1.00 92.00 90 ALA A O 1
ATOM 700 N N . ALA A 1 91 ? 3.989 -6.636 -9.797 1.00 93.19 91 ALA A N 1
ATOM 701 C CA . ALA A 1 91 ? 2.708 -7.020 -10.406 1.00 93.19 91 ALA A CA 1
ATOM 702 C C . ALA A 1 91 ? 1.980 -8.102 -9.596 1.00 93.19 91 ALA A C 1
ATOM 704 O O . ALA A 1 91 ? 0.754 -8.082 -9.461 1.00 93.19 91 ALA A O 1
ATOM 705 N N . LYS A 1 92 ? 2.731 -9.060 -9.044 1.00 92.75 92 LYS A N 1
ATOM 706 C CA . LYS A 1 92 ? 2.191 -10.111 -8.171 1.00 92.75 92 LYS A CA 1
ATOM 707 C C . LYS A 1 92 ? 1.599 -9.508 -6.898 1.00 92.75 92 LYS A C 1
ATOM 709 O O . LYS A 1 92 ? 0.454 -9.807 -6.563 1.00 92.75 92 LYS A O 1
ATOM 714 N N . TYR A 1 93 ? 2.328 -8.616 -6.232 1.00 93.12 93 TYR A N 1
ATOM 715 C CA . TYR A 1 93 ? 1.838 -7.964 -5.021 1.00 93.12 93 TYR A CA 1
ATOM 716 C C . TYR A 1 93 ? 0.690 -6.981 -5.268 1.00 93.12 93 TYR A C 1
ATOM 718 O O . TYR A 1 93 ? -0.254 -6.966 -4.480 1.00 93.12 93 TYR A O 1
ATOM 726 N N . ALA A 1 94 ? 0.707 -6.240 -6.377 1.00 94.31 94 ALA A N 1
ATOM 727 C CA . ALA A 1 94 ? -0.401 -5.383 -6.794 1.00 94.31 94 ALA A CA 1
ATOM 728 C C . ALA A 1 94 ? -1.713 -6.175 -6.903 1.00 94.31 94 ALA A C 1
ATOM 730 O O . ALA A 1 94 ? -2.717 -5.816 -6.286 1.00 94.31 94 ALA A O 1
ATOM 731 N N . LYS A 1 95 ? -1.682 -7.322 -7.598 1.00 93.31 95 LYS A N 1
ATOM 732 C CA . LYS A 1 95 ? -2.835 -8.229 -7.704 1.00 93.31 95 LYS A CA 1
ATOM 733 C C . LYS A 1 95 ? -3.305 -8.707 -6.333 1.00 93.31 95 LYS A C 1
ATOM 735 O O . LYS A 1 95 ? -4.501 -8.683 -6.064 1.00 93.31 95 LYS A O 1
ATOM 740 N N . LEU A 1 96 ? -2.387 -9.131 -5.464 1.00 92.62 96 LEU A N 1
ATOM 741 C CA . LEU A 1 96 ? -2.729 -9.614 -4.122 1.00 92.62 96 LEU A CA 1
ATOM 742 C C . LEU A 1 96 ? -3.403 -8.530 -3.274 1.00 92.62 96 LEU A C 1
ATOM 744 O O . LEU A 1 96 ? -4.452 -8.782 -2.681 1.00 92.62 96 LEU A O 1
ATOM 748 N N . LEU A 1 97 ? -2.844 -7.319 -3.256 1.00 93.50 97 LEU A N 1
ATOM 749 C CA . LEU A 1 97 ? -3.419 -6.194 -2.525 1.00 93.50 97 LEU A CA 1
ATOM 750 C C . LEU A 1 97 ? -4.778 -5.776 -3.083 1.00 93.50 97 LEU A C 1
ATOM 752 O O . LEU A 1 97 ? -5.695 -5.519 -2.306 1.00 93.50 97 LEU A O 1
ATOM 756 N N . ASN A 1 98 ? -4.937 -5.761 -4.406 1.00 93.88 98 ASN A N 1
ATOM 757 C CA . ASN A 1 98 ? -6.205 -5.420 -5.043 1.00 93.88 98 ASN A CA 1
ATOM 758 C C . ASN A 1 98 ? -7.322 -6.393 -4.618 1.00 93.88 98 ASN A C 1
ATOM 760 O O . ASN A 1 98 ? -8.408 -5.974 -4.209 1.00 93.88 98 ASN A O 1
ATOM 764 N N . ARG A 1 99 ? -7.025 -7.700 -4.598 1.00 91.88 99 ARG A N 1
ATOM 765 C CA . ARG A 1 99 ? -7.953 -8.728 -4.095 1.00 91.88 99 ARG A CA 1
ATOM 766 C C . ARG A 1 99 ? -8.286 -8.515 -2.618 1.00 91.88 99 ARG A C 1
ATOM 768 O O . ARG A 1 99 ? -9.459 -8.520 -2.251 1.00 91.88 99 ARG A O 1
ATOM 775 N N . LEU A 1 100 ? -7.268 -8.285 -1.788 1.00 90.38 100 LEU A N 1
ATOM 776 C CA . LEU A 1 100 ? -7.425 -8.117 -0.342 1.00 90.38 100 LEU A CA 1
ATOM 777 C C . LEU A 1 100 ? -8.322 -6.922 0.016 1.00 90.38 100 LEU A C 1
ATOM 779 O O . LEU A 1 100 ? -9.205 -7.042 0.867 1.00 90.38 100 LEU A O 1
ATOM 783 N N . TRP A 1 101 ? -8.099 -5.777 -0.630 1.00 90.00 101 TRP A N 1
ATOM 784 C CA . TRP A 1 101 ? -8.750 -4.516 -0.276 1.00 90.00 101 TRP A CA 1
ATOM 785 C C . TRP A 1 101 ? -10.089 -4.282 -0.984 1.00 90.00 101 TRP A C 1
ATOM 787 O O . TRP A 1 101 ? -10.946 -3.604 -0.417 1.00 90.00 101 TRP A O 1
ATOM 797 N N . PHE A 1 102 ? -10.301 -4.830 -2.190 1.00 88.81 102 PHE A N 1
ATOM 798 C CA . PHE A 1 102 ? -11.451 -4.451 -3.027 1.00 88.81 102 PHE A CA 1
ATOM 799 C C . PHE A 1 102 ? -12.359 -5.598 -3.482 1.00 88.81 102 PHE A C 1
ATOM 801 O O . PHE A 1 102 ? -13.489 -5.319 -3.865 1.00 88.81 102 PHE A O 1
ATOM 808 N N . GLN A 1 103 ? -11.951 -6.872 -3.407 1.00 78.56 103 GLN A N 1
ATOM 809 C CA . GLN A 1 103 ? -12.789 -7.990 -3.893 1.00 78.56 103 GLN A CA 1
ATOM 810 C C . GLN A 1 103 ? -13.722 -8.604 -2.837 1.00 78.56 103 GLN A C 1
ATOM 812 O O . GLN A 1 103 ? -14.427 -9.571 -3.111 1.00 78.56 103 GLN A O 1
ATOM 817 N N . ARG A 1 104 ? -13.798 -8.028 -1.632 1.00 60.75 104 ARG A N 1
ATOM 818 C CA . ARG A 1 104 ? -14.590 -8.577 -0.515 1.00 60.75 104 ARG A CA 1
ATOM 819 C C . ARG A 1 104 ? -16.117 -8.511 -0.707 1.00 60.75 104 ARG A C 1
ATOM 821 O O . ARG A 1 104 ? -16.852 -9.009 0.139 1.00 60.75 104 ARG A O 1
ATOM 828 N N . THR A 1 105 ? -16.625 -7.891 -1.771 1.00 52.22 105 THR A N 1
ATOM 829 C CA . THR A 1 105 ? -18.055 -7.555 -1.897 1.00 52.22 105 THR A CA 1
ATOM 830 C C . THR A 1 105 ? -18.923 -8.573 -2.640 1.00 52.22 105 THR A C 1
ATOM 832 O O . THR A 1 105 ? -20.142 -8.423 -2.622 1.00 52.22 105 THR A O 1
ATOM 835 N N . GLU A 1 106 ? -18.368 -9.614 -3.269 1.00 51.03 106 GLU A N 1
ATOM 836 C CA . GLU A 1 106 ? -19.166 -10.445 -4.196 1.00 51.03 106 GLU A CA 1
ATOM 837 C C . GLU A 1 106 ? -19.681 -11.766 -3.596 1.00 51.03 106 GLU A C 1
ATOM 839 O O . GLU A 1 106 ? -20.716 -12.280 -4.025 1.00 51.03 106 GLU A O 1
ATOM 844 N N . ASN A 1 107 ? -19.067 -12.273 -2.522 1.00 47.28 107 ASN A N 1
ATOM 845 C CA . ASN A 1 107 ? -19.405 -13.605 -1.999 1.00 47.28 107 ASN A CA 1
ATOM 846 C C . ASN A 1 107 ? -20.586 -13.608 -1.006 1.00 47.28 107 ASN A C 1
ATOM 848 O O . ASN A 1 107 ? -21.265 -14.624 -0.857 1.00 47.28 107 ASN A O 1
ATOM 852 N N . THR A 1 108 ? -20.912 -12.476 -0.372 1.00 47.22 108 THR A N 1
ATOM 853 C CA . THR A 1 108 ? -22.003 -12.412 0.626 1.00 47.22 108 THR A CA 1
ATOM 854 C C . THR A 1 108 ? -23.400 -12.346 -0.009 1.00 47.22 108 THR A C 1
ATOM 856 O O . THR A 1 108 ? -24.394 -12.690 0.632 1.00 47.22 108 THR A O 1
ATOM 859 N N . THR A 1 109 ? -23.521 -11.955 -1.283 1.00 45.91 109 THR A N 1
ATOM 860 C CA . THR A 1 109 ? -24.838 -11.833 -1.943 1.00 45.91 109 THR A CA 1
ATOM 861 C C . THR A 1 109 ? -25.326 -13.128 -2.598 1.00 45.91 109 THR A C 1
ATOM 863 O O . THR A 1 109 ? -26.540 -13.338 -2.689 1.00 45.91 109 THR A O 1
ATOM 866 N N . ASN A 1 110 ? -24.427 -14.044 -2.977 1.00 45.88 110 ASN A N 1
ATOM 867 C CA . ASN A 1 110 ? -24.821 -15.311 -3.603 1.00 45.88 110 ASN A CA 1
ATOM 868 C C . ASN A 1 110 ? -25.318 -16.361 -2.596 1.00 45.88 110 ASN A C 1
ATOM 870 O O . ASN A 1 110 ? -26.246 -17.103 -2.916 1.00 45.88 110 ASN A O 1
ATOM 874 N N . SER A 1 111 ? -24.844 -16.352 -1.346 1.00 48.19 111 SER A N 1
ATOM 875 C CA . SER A 1 111 ? -25.337 -17.280 -0.309 1.00 48.19 111 SER A CA 1
ATOM 876 C C . SER A 1 111 ? -26.763 -16.976 0.180 1.00 48.19 111 SER A C 1
ATOM 878 O O . SER A 1 111 ? -27.412 -17.843 0.768 1.00 48.19 111 SER A O 1
ATOM 880 N N . ARG A 1 112 ? -27.293 -15.766 -0.074 1.00 44.84 112 ARG A N 1
ATOM 881 C CA . ARG A 1 112 ? -28.668 -15.383 0.311 1.00 44.84 112 ARG A CA 1
ATOM 882 C C . ARG A 1 112 ? -29.709 -15.677 -0.773 1.00 44.84 112 ARG A C 1
ATOM 884 O O . ARG A 1 112 ? -30.883 -15.830 -0.453 1.00 44.84 112 ARG A O 1
ATOM 891 N N . ARG A 1 113 ? -29.304 -15.795 -2.044 1.00 42.09 113 ARG A N 1
ATOM 892 C CA . ARG A 1 113 ? -30.234 -16.038 -3.165 1.00 42.09 113 ARG A CA 1
ATOM 893 C C . ARG A 1 113 ? -30.658 -17.496 -3.327 1.00 42.09 113 ARG A C 1
ATOM 895 O O . ARG A 1 113 ? -31.679 -17.746 -3.954 1.00 42.09 113 ARG A O 1
ATOM 902 N N . GLN A 1 114 ? -29.936 -18.445 -2.734 1.00 43.81 114 GLN A N 1
ATOM 903 C CA . GLN A 1 114 ? -30.206 -19.873 -2.927 1.00 43.81 114 GLN A CA 1
ATOM 904 C C . GLN A 1 114 ? -31.109 -20.505 -1.854 1.00 43.81 114 GLN A C 1
ATOM 906 O O . GLN A 1 114 ? -31.426 -21.683 -1.956 1.00 43.81 114 GLN A O 1
ATOM 911 N N . ARG A 1 115 ? -31.557 -19.738 -0.845 1.00 45.28 115 ARG A N 1
ATOM 912 C CA . ARG A 1 115 ? -32.415 -20.249 0.245 1.00 45.28 115 ARG A CA 1
ATOM 913 C C . ARG A 1 115 ? -33.907 -19.892 0.130 1.00 45.28 115 ARG A C 1
ATOM 915 O O . ARG A 1 115 ? -34.666 -20.292 0.996 1.00 45.28 115 ARG A O 1
ATOM 922 N N . ASN A 1 116 ? -34.325 -19.174 -0.919 1.00 47.88 116 AS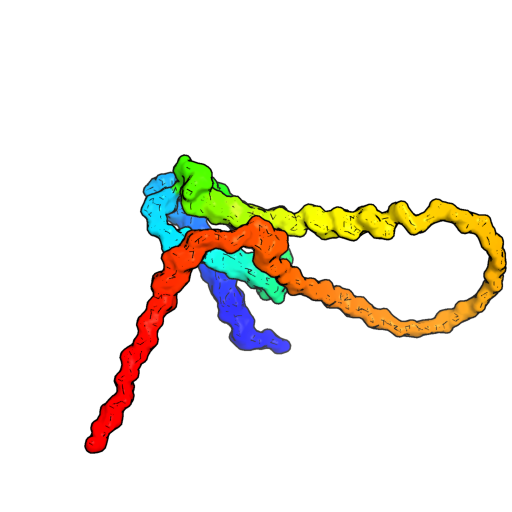N A N 1
ATOM 923 C CA . ASN A 1 116 ? -35.688 -18.623 -1.053 1.00 47.88 116 ASN A CA 1
ATOM 924 C C . ASN A 1 116 ? -36.465 -19.123 -2.292 1.00 47.88 116 ASN A C 1
ATOM 926 O O . ASN A 1 116 ? -37.321 -18.407 -2.802 1.00 47.88 116 ASN A O 1
ATOM 930 N N . LEU A 1 117 ? -36.173 -20.320 -2.808 1.00 52.62 117 LEU A N 1
ATOM 931 C CA . LEU A 1 117 ? -36.852 -20.870 -3.997 1.00 52.62 117 LEU A CA 1
ATOM 932 C C . LEU A 1 117 ? -37.485 -22.252 -3.769 1.00 52.62 117 LEU A C 1
ATOM 934 O O . LEU A 1 117 ? -37.654 -22.993 -4.730 1.00 52.62 117 LEU A O 1
ATOM 938 N N . ASP A 1 118 ? -37.860 -22.592 -2.532 1.00 42.25 118 ASP A N 1
ATOM 939 C CA . ASP A 1 118 ? -38.647 -23.810 -2.277 1.00 42.25 118 ASP A CA 1
ATOM 940 C C . ASP A 1 118 ? -39.635 -23.664 -1.110 1.00 42.25 118 ASP A C 1
ATOM 942 O O . ASP A 1 118 ? -39.681 -24.488 -0.205 1.00 42.25 118 ASP A O 1
ATOM 946 N N . ASP A 1 119 ? -40.415 -22.582 -1.099 1.00 48.06 119 ASP A N 1
ATOM 947 C CA . ASP A 1 119 ? -41.642 -22.565 -0.299 1.00 48.06 119 ASP A CA 1
ATOM 948 C C . ASP A 1 119 ? -42.690 -21.674 -0.962 1.00 48.06 119 ASP A C 1
ATOM 950 O O . ASP A 1 119 ? -42.626 -20.449 -0.857 1.00 48.06 119 ASP A O 1
ATOM 954 N N . SER A 1 120 ? -43.601 -22.286 -1.726 1.00 39.16 120 SER A N 1
ATOM 955 C CA . SER A 1 120 ? -44.980 -21.816 -1.944 1.00 39.16 120 SER A CA 1
ATOM 956 C C . SER A 1 120 ? -45.713 -22.708 -2.951 1.00 39.16 120 SER A C 1
ATOM 958 O O . SER A 1 120 ? -45.557 -22.525 -4.157 1.00 39.16 120 SER A O 1
ATOM 960 N N . ALA A 1 121 ? -46.575 -23.603 -2.457 1.00 33.31 121 ALA A N 1
ATOM 961 C CA . ALA A 1 121 ? -47.933 -23.792 -2.986 1.00 33.31 121 ALA A CA 1
ATOM 962 C C . ALA A 1 12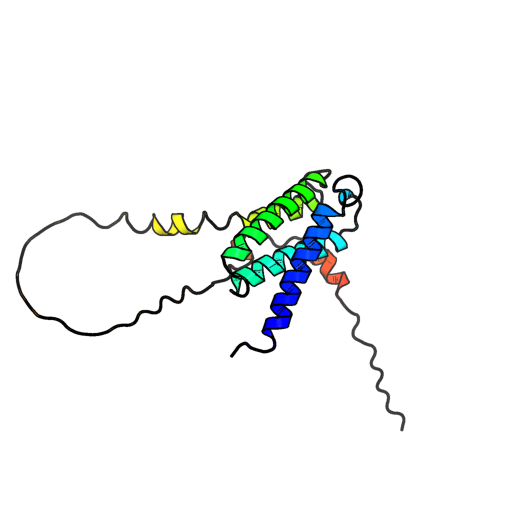1 ? -48.753 -24.738 -2.088 1.00 33.31 121 ALA A C 1
ATOM 964 O O . ALA A 1 121 ? -48.594 -25.951 -2.171 1.00 33.31 121 ALA A O 1
ATOM 965 N N . GLU A 1 122 ? -49.629 -24.175 -1.247 1.00 30.47 122 GLU A N 1
ATOM 966 C CA . GLU A 1 122 ? -51.077 -24.486 -1.192 1.00 30.47 122 GLU A CA 1
ATOM 967 C C . GLU A 1 122 ? -51.765 -23.695 -0.048 1.00 30.47 122 GLU A C 1
ATOM 969 O O . GLU A 1 122 ? -51.224 -23.639 1.059 1.00 30.47 122 GLU A O 1
ATOM 974 N N . PRO A 1 123 ? -52.949 -23.078 -0.264 1.00 45.44 123 PRO A N 1
ATOM 975 C CA . PRO A 1 123 ? -53.671 -22.338 0.769 1.00 45.44 123 PRO A CA 1
ATOM 976 C C . PRO A 1 123 ? -54.925 -23.078 1.270 1.00 45.44 123 PRO A C 1
ATOM 978 O O . PRO A 1 123 ? -55.753 -23.529 0.480 1.00 45.44 123 PRO A O 1
ATOM 981 N N . SER A 1 124 ? -55.171 -23.080 2.586 1.00 31.77 124 SER A N 1
ATOM 982 C CA . SER A 1 124 ? -56.552 -23.091 3.097 1.00 31.77 124 SER A CA 1
ATOM 983 C C . SER A 1 124 ? -56.710 -22.721 4.574 1.00 31.77 124 SER A C 1
ATOM 985 O O . SER A 1 124 ? -56.191 -23.384 5.461 1.00 31.77 124 SER A O 1
ATOM 987 N N . ALA A 1 125 ? -57.545 -21.694 4.755 1.00 30.67 125 ALA A N 1
ATOM 988 C CA . ALA A 1 125 ? -58.603 -21.525 5.752 1.00 30.67 125 ALA A CA 1
ATOM 989 C C . ALA A 1 125 ? -58.287 -21.458 7.267 1.00 30.67 125 ALA A C 1
ATOM 991 O O . ALA A 1 125 ? -58.077 -22.461 7.932 1.00 30.67 125 ALA A O 1
ATOM 992 N N . ALA A 1 126 ? -58.505 -20.236 7.781 1.00 31.20 126 ALA A N 1
ATOM 993 C CA . ALA A 1 126 ? -59.347 -19.877 8.936 1.00 31.20 126 ALA A CA 1
ATOM 994 C C . ALA A 1 126 ? -58.948 -20.349 10.354 1.00 31.20 126 ALA A C 1
ATOM 996 O O . ALA A 1 126 ? -59.076 -21.519 10.675 1.00 31.20 126 ALA A O 1
ATOM 997 N N . GLN A 1 127 ? -58.641 -19.404 11.259 1.00 30.91 127 GLN A N 1
ATOM 998 C CA . GLN A 1 127 ? -59.529 -18.978 12.366 1.00 30.91 127 GLN A CA 1
ATOM 999 C C . GLN A 1 127 ? -58.810 -18.087 13.404 1.00 30.91 127 GLN A C 1
ATOM 1001 O O . GLN A 1 127 ? -57.736 -18.392 13.903 1.00 30.91 127 GLN A O 1
ATOM 1006 N N . GLU A 1 128 ? -59.470 -16.958 13.667 1.00 30.22 128 GLU A N 1
ATOM 1007 C CA . GLU A 1 128 ? -59.612 -16.155 14.893 1.00 30.22 128 GLU A CA 1
ATOM 1008 C C . GLU A 1 128 ? -58.848 -16.553 16.179 1.00 30.22 128 GLU A C 1
ATOM 1010 O O . GLU A 1 128 ? -59.001 -17.658 16.685 1.00 30.22 128 GLU A O 1
ATOM 1015 N N . ALA A 1 129 ? -58.183 -15.569 16.811 1.00 30.39 129 ALA A N 1
ATOM 1016 C CA . ALA A 1 129 ? -58.594 -14.943 18.089 1.00 30.39 129 ALA A CA 1
ATOM 1017 C C . ALA A 1 129 ? -57.404 -14.469 18.961 1.00 30.39 129 ALA A C 1
ATOM 1019 O O . ALA A 1 129 ? -56.522 -15.244 19.297 1.00 30.39 129 ALA A O 1
ATOM 1020 N N . ASN A 1 130 ? -57.471 -13.187 19.358 1.00 34.00 130 ASN A N 1
ATOM 1021 C CA . ASN A 1 130 ? -57.000 -12.532 20.595 1.00 34.00 130 ASN A CA 1
ATOM 1022 C C . ASN A 1 130 ? -55.733 -13.026 21.326 1.00 34.00 130 ASN A C 1
ATOM 1024 O O . ASN A 1 130 ? -55.669 -14.170 21.761 1.00 34.00 130 ASN A O 1
ATOM 1028 N N . THR A 1 131 ? -54.862 -12.086 21.730 1.00 28.47 131 THR A N 1
ATOM 1029 C CA . THR A 1 131 ? -54.645 -11.663 23.145 1.00 28.47 131 THR A CA 1
ATOM 1030 C C . THR A 1 131 ? -53.415 -10.733 23.262 1.00 28.47 131 THR A C 1
ATOM 1032 O O . THR A 1 131 ? -52.540 -10.714 22.406 1.00 28.47 131 THR A O 1
ATOM 1035 N N . LEU A 1 132 ? -53.433 -9.890 24.296 1.00 29.86 132 LEU A N 1
ATOM 1036 C CA . LEU A 1 132 ? -52.587 -8.733 24.620 1.00 29.86 132 LEU A CA 1
ATOM 1037 C C . LEU A 1 132 ? -51.083 -9.031 24.883 1.00 29.86 132 LEU A C 1
ATOM 1039 O O . LEU A 1 132 ? -50.730 -10.121 25.317 1.00 29.86 132 LEU A O 1
ATOM 1043 N N . GLN A 1 133 ? -50.249 -7.993 24.670 1.00 45.84 133 GLN A N 1
ATOM 1044 C CA . GLN A 1 133 ? -48.795 -7.824 24.955 1.00 45.84 133 GLN A CA 1
ATOM 1045 C C . GLN A 1 133 ? -48.360 -8.288 26.374 1.00 45.84 133 GLN A C 1
ATOM 1047 O O . GLN A 1 133 ? -49.223 -8.231 27.256 1.00 45.84 133 GLN A O 1
ATOM 1052 N N . PRO A 1 134 ? -47.078 -8.660 26.682 1.00 38.53 134 PRO A N 1
ATOM 1053 C CA . PRO A 1 134 ? -45.950 -7.696 26.820 1.00 38.53 134 PRO A CA 1
ATOM 1054 C C . PRO A 1 134 ? -44.490 -8.241 26.671 1.00 38.53 134 PRO A C 1
ATOM 1056 O O . PRO A 1 134 ? -44.253 -9.440 26.652 1.00 38.53 134 PRO A O 1
ATOM 1059 N N . PHE A 1 135 ? -43.517 -7.313 26.739 1.00 24.25 135 PHE A N 1
ATOM 1060 C CA . PHE A 1 135 ? -42.207 -7.446 27.424 1.00 24.25 135 PHE A CA 1
ATOM 1061 C C . PHE A 1 135 ? -40.913 -7.767 26.626 1.00 24.25 135 PHE A C 1
ATOM 1063 O O . PHE A 1 135 ? -40.831 -8.720 25.865 1.00 24.25 135 PHE A O 1
ATOM 1070 N N . LEU A 1 136 ? -39.928 -6.895 26.902 1.00 35.69 136 LEU A N 1
ATOM 1071 C CA . LEU A 1 136 ? -38.468 -6.837 26.695 1.00 35.69 136 LEU A CA 1
ATOM 1072 C C . LEU A 1 136 ? -37.717 -7.989 25.997 1.00 35.69 136 LEU A C 1
ATOM 1074 O O . LEU A 1 136 ? -37.779 -9.138 26.422 1.00 35.69 136 LEU A O 1
ATOM 1078 N N . GLY A 1 137 ? -36.845 -7.594 25.064 1.00 28.36 137 GLY A N 1
ATOM 1079 C CA . GLY A 1 137 ? -35.685 -8.355 24.604 1.00 28.36 137 GLY A CA 1
ATOM 1080 C C . GLY A 1 137 ? -34.715 -7.432 23.865 1.00 28.36 137 GLY A C 1
ATOM 1081 O O . GLY A 1 137 ? -34.996 -7.013 22.747 1.00 28.36 137 GLY A O 1
ATOM 1082 N N . GLU A 1 138 ? -33.632 -7.045 24.540 1.00 40.78 138 GLU A N 1
ATOM 1083 C CA . GLU A 1 138 ? -32.390 -6.577 23.924 1.00 40.78 138 GLU A CA 1
ATOM 1084 C C . GLU A 1 138 ? -31.861 -7.662 22.979 1.00 40.78 138 GLU A C 1
ATOM 1086 O O . GLU A 1 138 ? -31.635 -8.777 23.435 1.00 40.78 138 GLU A O 1
ATOM 1091 N N . ASP A 1 139 ? -31.619 -7.331 21.710 1.00 32.09 139 ASP A N 1
ATOM 1092 C CA . ASP A 1 139 ? -30.736 -8.120 20.850 1.00 32.09 139 ASP A CA 1
ATOM 1093 C C . ASP A 1 139 ? -29.634 -7.196 20.313 1.00 32.09 139 ASP A C 1
ATOM 1095 O O . ASP A 1 139 ? -29.813 -6.385 19.401 1.00 32.09 139 ASP A O 1
ATOM 1099 N N . ASP A 1 140 ? -28.500 -7.292 21.006 1.00 37.72 140 ASP A N 1
ATOM 1100 C CA . ASP A 1 140 ? -27.160 -6.897 20.592 1.00 37.72 140 ASP A CA 1
ATOM 1101 C C . ASP A 1 140 ? -26.754 -7.770 19.390 1.00 37.72 140 ASP A C 1
ATOM 1103 O O . ASP A 1 140 ? -26.239 -8.877 19.555 1.00 37.72 140 ASP A O 1
ATOM 1107 N N . ASP A 1 141 ? -26.949 -7.290 18.161 1.00 35.16 141 ASP A N 1
ATOM 1108 C CA . ASP A 1 141 ? -26.279 -7.880 16.998 1.00 35.16 141 ASP A CA 1
ATOM 1109 C C . ASP A 1 141 ? -24.852 -7.319 16.910 1.00 35.16 141 ASP A C 1
ATOM 1111 O O . ASP A 1 141 ? -24.515 -6.450 16.099 1.00 35.16 141 ASP A O 1
ATOM 1115 N N . ALA A 1 142 ? -23.996 -7.833 17.795 1.00 40.66 142 ALA A N 1
ATOM 1116 C CA . ALA A 1 142 ? -22.552 -7.779 17.649 1.00 40.66 142 ALA A CA 1
ATOM 1117 C C . ALA A 1 142 ? -22.160 -8.640 16.436 1.00 40.66 142 ALA A C 1
ATOM 1119 O O . ALA A 1 142 ? -21.860 -9.832 16.561 1.00 40.66 142 ALA A O 1
ATOM 1120 N N . ASP A 1 143 ? -22.194 -8.023 15.251 1.00 36.81 143 ASP A N 1
ATOM 1121 C CA . ASP A 1 143 ? -21.710 -8.615 14.007 1.00 36.81 143 ASP A CA 1
ATOM 1122 C C . ASP A 1 143 ? -20.245 -9.012 14.207 1.00 36.81 143 ASP A C 1
ATOM 1124 O O . ASP A 1 143 ? -19.330 -8.194 14.363 1.00 36.81 143 ASP A O 1
ATOM 1128 N N . SER A 1 144 ? -20.056 -10.316 14.349 1.00 44.22 144 SER A N 1
ATOM 1129 C CA . SER A 1 144 ? -18.786 -10.921 14.683 1.00 44.22 144 SER A CA 1
ATOM 1130 C C . SER A 1 144 ? -17.860 -10.722 13.495 1.00 44.22 144 SER A C 1
ATOM 1132 O O . SER A 1 144 ? -18.051 -11.340 12.450 1.00 44.22 144 SER A O 1
ATOM 1134 N N . ASN A 1 145 ? -16.853 -9.860 13.673 1.00 44.31 145 ASN A N 1
ATOM 1135 C CA . ASN A 1 145 ? -15.730 -9.624 12.764 1.00 44.31 145 ASN A CA 1
ATOM 1136 C C . ASN A 1 145 ? -14.938 -10.923 12.516 1.00 44.31 145 ASN A C 1
ATOM 1138 O O . ASN A 1 145 ? -13.812 -11.095 12.987 1.00 44.31 145 ASN A O 1
ATOM 1142 N N . HIS A 1 146 ? -15.529 -11.859 11.775 1.00 42.44 146 HIS A N 1
ATOM 1143 C CA . HIS A 1 146 ? -14.885 -13.081 11.341 1.00 42.44 146 HIS A CA 1
ATOM 1144 C C . HIS A 1 146 ? -13.881 -12.704 10.253 1.00 42.44 146 HIS A C 1
ATOM 1146 O O . HIS A 1 146 ? -14.220 -12.520 9.081 1.00 42.44 146 HIS A O 1
ATOM 1152 N N . LEU A 1 147 ? -12.626 -12.533 10.664 1.00 45.75 147 LEU A N 1
ATOM 1153 C CA . LEU A 1 147 ? -11.504 -12.401 9.750 1.00 45.75 147 LEU A CA 1
ATOM 1154 C C . LEU A 1 147 ? -11.484 -13.665 8.862 1.00 45.75 147 LEU A C 1
ATOM 1156 O O . LEU A 1 147 ? -11.360 -14.765 9.401 1.00 45.75 147 LEU A O 1
ATOM 1160 N N . PRO A 1 148 ? -11.664 -13.561 7.533 1.00 45.50 148 PRO A N 1
ATOM 1161 C CA . PRO A 1 148 ? -11.681 -14.723 6.664 1.00 45.50 148 PRO A CA 1
ATOM 1162 C C . PRO A 1 148 ? -10.310 -15.390 6.710 1.00 45.50 148 PRO A C 1
ATOM 1164 O O . PRO A 1 148 ? -9.275 -14.717 6.690 1.00 45.50 148 PRO A O 1
ATOM 1167 N N . SER A 1 149 ? -10.330 -16.719 6.798 1.00 41.81 149 SER A N 1
ATOM 1168 C CA . SER A 1 149 ? -9.133 -17.545 6.680 1.00 41.81 149 SER A CA 1
ATOM 1169 C C . SER A 1 149 ? -8.431 -17.241 5.356 1.00 41.81 149 SER A C 1
ATOM 1171 O O . SER A 1 149 ? -9.083 -16.948 4.353 1.00 41.81 149 SER A O 1
ATOM 1173 N N . PHE A 1 150 ? -7.101 -17.327 5.345 1.00 42.72 150 PHE A N 1
ATOM 1174 C CA . PHE A 1 150 ? -6.275 -17.096 4.157 1.00 42.72 150 PHE A CA 1
ATOM 1175 C C . PHE A 1 150 ? -6.694 -17.965 2.953 1.00 42.72 150 PHE A C 1
ATOM 1177 O O . PHE A 1 150 ? -6.551 -17.519 1.814 1.00 42.72 150 PHE A O 1
ATOM 1184 N N . ASP A 1 151 ? -7.295 -19.134 3.203 1.00 41.84 151 ASP A N 1
ATOM 1185 C CA . ASP A 1 151 ? -7.844 -20.023 2.171 1.00 41.84 151 ASP A CA 1
ATOM 1186 C C . ASP A 1 151 ? -9.026 -19.405 1.401 1.00 41.84 151 ASP A C 1
ATOM 1188 O O . ASP A 1 151 ? -9.167 -19.616 0.196 1.00 41.84 151 ASP A O 1
ATOM 1192 N N . ASP A 1 152 ? -9.847 -18.583 2.062 1.00 46.00 152 ASP A N 1
ATOM 1193 C CA . ASP A 1 152 ? -11.063 -17.986 1.485 1.00 46.00 152 ASP A CA 1
ATOM 1194 C C . ASP A 1 152 ? -10.743 -16.793 0.558 1.00 46.00 152 ASP A C 1
ATOM 1196 O O . ASP A 1 152 ? -11.539 -16.389 -0.288 1.00 46.00 152 ASP A O 1
ATOM 1200 N N . ILE A 1 153 ? -9.519 -16.254 0.655 1.00 52.12 153 ILE A N 1
ATOM 1201 C CA . ILE A 1 153 ? -8.997 -15.190 -0.220 1.00 52.12 153 ILE A CA 1
ATOM 1202 C C . ILE A 1 153 ? -8.483 -15.787 -1.549 1.00 52.12 153 ILE A C 1
ATOM 1204 O O . ILE A 1 153 ? -8.100 -15.053 -2.462 1.00 52.12 153 ILE A O 1
ATOM 1208 N N . GLY A 1 154 ? -8.507 -17.118 -1.714 1.00 39.12 154 GLY A N 1
ATOM 1209 C CA . GLY A 1 154 ? -8.068 -17.802 -2.932 1.00 39.12 154 GLY A CA 1
ATOM 1210 C C . GLY A 1 154 ? -6.596 -17.533 -3.245 1.00 39.12 154 GLY A C 1
ATOM 1211 O O . GLY A 1 154 ? -6.235 -17.298 -4.407 1.00 39.12 154 GLY A O 1
ATOM 1212 N N . LEU A 1 155 ? -5.772 -17.476 -2.198 1.00 47.16 155 LEU A N 1
ATOM 1213 C CA . LEU A 1 155 ? -4.322 -17.410 -2.287 1.00 47.16 155 LEU A CA 1
ATOM 1214 C C . LEU A 1 155 ? -3.812 -18.826 -2.031 1.00 47.16 155 LEU A C 1
ATOM 1216 O O . LEU A 1 155 ? -3.792 -19.273 -0.890 1.00 47.16 155 LEU A O 1
ATOM 1220 N N . GLN A 1 156 ? -3.449 -19.556 -3.089 1.00 46.91 156 GLN A N 1
ATOM 1221 C CA . GLN A 1 156 ? -2.701 -20.801 -2.904 1.00 46.91 156 GLN A CA 1
ATOM 1222 C C . GLN A 1 156 ? -1.442 -20.502 -2.069 1.00 46.91 156 GLN A C 1
ATOM 1224 O O . GLN A 1 156 ? -0.895 -19.400 -2.217 1.00 46.91 156 GLN A O 1
ATOM 1229 N N . PRO A 1 157 ? -0.967 -21.441 -1.226 1.00 44.56 157 PRO A N 1
ATOM 1230 C CA . PRO A 1 157 ? 0.351 -21.336 -0.613 1.00 44.56 157 PRO A CA 1
ATOM 1231 C C . PRO A 1 157 ? 1.358 -20.999 -1.714 1.00 44.56 157 PRO A C 1
ATOM 1233 O O . PRO A 1 157 ? 1.509 -21.752 -2.674 1.00 44.56 157 PRO A O 1
ATOM 1236 N N . LEU A 1 158 ? 1.948 -19.803 -1.665 1.00 49.94 158 LEU A N 1
ATOM 1237 C CA . LEU A 1 158 ? 2.923 -19.415 -2.672 1.00 49.94 158 LEU A CA 1
ATOM 1238 C C . LEU A 1 158 ? 4.165 -20.278 -2.443 1.00 49.94 158 LEU A C 1
ATOM 1240 O O . LEU A 1 158 ? 4.847 -20.080 -1.441 1.00 49.94 158 LEU A O 1
ATOM 1244 N N . ASP A 1 159 ? 4.490 -21.165 -3.386 1.00 48.66 159 ASP A N 1
ATOM 1245 C CA . ASP A 1 159 ? 5.686 -22.035 -3.366 1.00 48.66 159 ASP A CA 1
ATOM 1246 C C . ASP A 1 159 ? 7.012 -21.273 -3.121 1.00 48.66 159 ASP A C 1
ATOM 1248 O O . ASP A 1 159 ? 8.048 -21.857 -2.822 1.00 48.66 159 ASP A O 1
ATOM 1252 N N . TRP A 1 160 ? 7.020 -19.943 -3.251 1.00 52.69 160 TRP A N 1
ATOM 1253 C CA . TRP A 1 160 ? 8.198 -19.087 -3.079 1.00 52.69 160 TRP A CA 1
ATOM 1254 C C . TRP A 1 160 ? 8.328 -18.535 -1.650 1.00 52.69 160 TRP A C 1
ATOM 1256 O O . TRP A 1 160 ? 9.396 -18.035 -1.298 1.00 52.69 160 TRP A O 1
ATOM 1266 N N . ILE A 1 161 ? 7.276 -18.631 -0.823 1.00 51.34 161 ILE A N 1
ATOM 1267 C CA . ILE A 1 161 ? 7.332 -18.278 0.605 1.00 51.34 161 ILE A CA 1
ATOM 1268 C C . ILE A 1 161 ? 8.181 -19.304 1.373 1.00 51.34 161 ILE A C 1
ATOM 1270 O O . ILE A 1 161 ? 8.993 -18.908 2.207 1.00 51.34 161 ILE A O 1
ATOM 1274 N N . GLU A 1 162 ? 8.114 -20.587 1.005 1.00 52.34 162 GLU A N 1
ATOM 1275 C CA . GLU A 1 162 ? 8.997 -21.636 1.549 1.00 52.34 162 GLU A CA 1
ATOM 1276 C C . GLU A 1 162 ? 10.484 -21.295 1.330 1.00 52.34 162 GLU A C 1
ATOM 1278 O O . GLU A 1 162 ? 11.333 -21.504 2.197 1.00 52.34 162 GLU A O 1
ATOM 1283 N N . SER A 1 163 ? 10.809 -20.669 0.193 1.00 49.25 163 SER A N 1
ATOM 1284 C CA . SER A 1 163 ? 12.185 -20.294 -0.140 1.00 49.25 163 SER A CA 1
ATOM 1285 C C . SER A 1 163 ? 12.721 -19.096 0.659 1.00 49.25 163 SER A C 1
ATOM 1287 O O . SER A 1 163 ? 13.939 -18.903 0.689 1.00 49.25 163 SER A O 1
ATOM 1289 N N . ILE A 1 164 ? 11.862 -18.292 1.298 1.00 49.22 164 ILE A N 1
ATOM 1290 C CA . ILE A 1 164 ? 12.276 -17.182 2.181 1.00 49.22 164 ILE A CA 1
ATOM 1291 C C . ILE A 1 164 ? 12.169 -17.535 3.670 1.00 49.22 164 ILE A C 1
ATOM 1293 O O . ILE A 1 164 ? 12.714 -16.817 4.505 1.00 49.22 164 ILE A O 1
ATOM 1297 N N . GLU A 1 165 ? 11.529 -18.650 4.021 1.00 49.75 165 GLU A N 1
ATOM 1298 C CA . GLU A 1 165 ? 11.405 -19.121 5.405 1.00 49.75 165 GLU A CA 1
ATOM 1299 C C . GLU A 1 165 ? 12.759 -19.586 5.971 1.00 49.75 165 GLU A C 1
ATOM 1301 O O . GLU A 1 165 ? 13.095 -19.318 7.126 1.00 49.75 165 GLU A O 1
ATOM 1306 N N . GLY A 1 1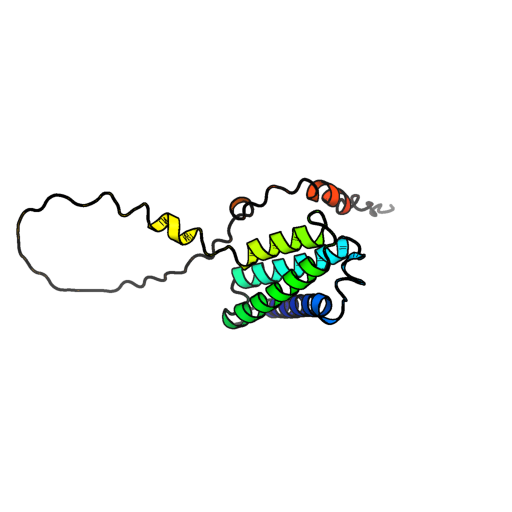66 ? 13.628 -20.129 5.110 1.00 53.62 166 GLY A N 1
ATOM 1307 C CA . GLY A 1 166 ? 15.017 -20.444 5.455 1.00 53.62 166 GLY A CA 1
ATOM 1308 C C . GLY A 1 166 ? 15.884 -19.227 5.823 1.00 53.62 166 GLY A C 1
ATOM 1309 O O . GLY A 1 166 ? 16.876 -19.387 6.530 1.00 53.62 166 GLY A O 1
ATOM 1310 N N . LEU A 1 167 ? 15.514 -18.006 5.406 1.00 53.16 167 LEU A N 1
ATOM 1311 C CA . LEU A 1 167 ? 16.239 -16.766 5.746 1.00 53.16 167 LEU A CA 1
ATOM 1312 C C . LEU A 1 167 ? 15.963 -16.279 7.177 1.00 53.16 167 LEU A C 1
ATOM 1314 O O . LEU A 1 167 ? 16.778 -15.542 7.731 1.00 53.16 167 LEU A O 1
ATOM 1318 N N . PHE A 1 168 ? 14.847 -16.698 7.780 1.00 50.28 168 PHE A N 1
ATOM 1319 C CA . PHE A 1 168 ? 14.478 -16.378 9.165 1.00 50.28 168 PHE A CA 1
ATOM 1320 C C . PHE A 1 168 ? 14.823 -17.490 10.161 1.00 50.28 168 PHE A C 1
ATOM 1322 O O . PHE A 1 168 ? 14.638 -17.312 11.366 1.00 50.28 168 PHE A O 1
ATOM 1329 N N . SER A 1 169 ? 15.375 -18.611 9.688 1.00 53.31 169 SER A N 1
ATOM 1330 C CA . SER A 1 169 ? 15.923 -19.655 10.549 1.00 53.31 169 SER A CA 1
ATOM 1331 C C . SER A 1 169 ? 17.194 -19.142 11.240 1.00 53.31 169 SER A C 1
ATOM 1333 O O . SER A 1 169 ? 18.312 -19.355 10.776 1.00 53.31 169 SER A O 1
ATOM 1335 N N . MET A 1 170 ? 17.026 -18.437 12.362 1.00 46.97 170 MET A N 1
ATOM 1336 C CA . MET A 1 170 ? 18.110 -18.120 13.292 1.00 46.97 170 MET A CA 1
ATOM 1337 C C . MET A 1 170 ? 18.810 -19.426 13.702 1.00 46.97 170 MET A C 1
ATOM 1339 O O . MET A 1 170 ? 18.134 -20.341 14.181 1.00 46.97 170 MET A O 1
ATOM 1343 N N . PRO A 1 171 ? 20.145 -19.550 13.577 1.00 52.16 171 PRO A N 1
ATOM 1344 C CA . PRO A 1 171 ? 20.849 -20.589 14.311 1.00 52.16 171 PRO A CA 1
ATOM 1345 C C . PRO A 1 171 ? 20.591 -20.352 15.801 1.00 52.16 171 PRO A C 1
ATOM 1347 O O . PRO A 1 171 ? 20.709 -19.220 16.279 1.00 52.16 171 PRO A O 1
ATOM 1350 N N . ALA A 1 172 ? 20.187 -21.404 16.516 1.00 49.41 172 ALA A N 1
ATOM 1351 C CA . ALA A 1 172 ? 19.953 -21.344 17.952 1.00 49.41 172 ALA A CA 1
ATOM 1352 C C . ALA A 1 172 ? 21.143 -20.650 18.630 1.00 49.41 172 ALA A C 1
ATOM 1354 O O . ALA A 1 172 ? 22.298 -21.008 18.390 1.00 49.41 172 ALA A O 1
ATOM 1355 N N . ALA A 1 173 ? 20.839 -19.616 19.414 1.00 49.28 173 ALA A N 1
ATOM 1356 C CA . ALA A 1 173 ? 21.814 -18.809 20.121 1.00 49.28 173 ALA A CA 1
ATOM 1357 C C . ALA A 1 173 ? 22.856 -19.695 20.821 1.00 49.28 173 ALA A C 1
ATOM 1359 O O . ALA A 1 173 ? 22.515 -20.651 21.519 1.00 49.28 173 ALA A O 1
ATOM 1360 N N . PHE A 1 174 ? 24.130 -19.364 20.611 1.00 56.38 174 PHE A N 1
ATOM 1361 C CA . PHE A 1 174 ? 25.260 -19.960 21.312 1.00 56.38 174 PHE A CA 1
ATOM 1362 C C . PHE A 1 174 ? 25.007 -19.937 22.831 1.00 56.38 174 PHE A C 1
ATOM 1364 O O . PHE A 1 174 ? 24.701 -18.866 23.365 1.00 56.38 174 PHE A O 1
ATOM 1371 N N . PRO A 1 175 ? 25.145 -21.069 23.543 1.00 49.44 175 PRO A N 1
ATOM 1372 C CA . PRO A 1 175 ? 24.991 -21.092 24.987 1.00 49.44 175 PRO A CA 1
ATOM 1373 C C . PRO A 1 175 ? 26.246 -20.486 25.621 1.00 49.44 175 PRO A C 1
ATOM 1375 O O . PRO A 1 175 ? 27.225 -21.181 25.881 1.00 49.44 175 PRO A O 1
ATOM 1378 N N . TRP A 1 176 ? 26.237 -19.179 25.869 1.00 55.47 176 TRP A N 1
ATOM 1379 C CA . TRP A 1 176 ? 27.160 -18.578 26.829 1.00 55.47 176 TRP A CA 1
ATOM 1380 C C . TRP A 1 176 ? 26.578 -18.735 28.227 1.00 55.47 176 TRP A C 1
ATOM 1382 O O . TRP A 1 176 ? 26.092 -17.777 28.816 1.00 55.47 176 TRP A O 1
ATOM 1392 N N . ASP A 1 177 ? 26.624 -19.956 28.748 1.00 51.56 177 ASP A N 1
ATOM 1393 C CA . ASP A 1 177 ? 26.637 -20.141 30.193 1.00 51.56 177 ASP A CA 1
ATOM 1394 C C . ASP A 1 177 ? 27.536 -21.326 30.536 1.00 51.56 177 ASP A C 1
ATOM 1396 O O . ASP A 1 177 ? 27.134 -22.489 30.536 1.00 51.56 177 ASP A O 1
ATOM 1400 N N . GLN A 1 178 ? 28.811 -21.017 30.755 1.00 48.97 178 GLN A N 1
ATOM 1401 C CA . GLN A 1 178 ? 29.716 -21.915 31.447 1.00 48.97 178 GLN A CA 1
ATOM 1402 C C . GLN A 1 178 ? 30.206 -21.162 32.678 1.00 48.97 178 GLN A C 1
ATOM 1404 O O . GLN A 1 178 ? 31.217 -20.461 32.661 1.00 48.97 178 GLN A O 1
ATOM 1409 N N . THR A 1 179 ? 29.414 -21.273 33.743 1.00 49.62 179 THR A N 1
ATOM 1410 C CA . THR A 1 179 ? 29.815 -20.964 35.111 1.00 49.62 179 THR A CA 1
ATOM 1411 C C . THR A 1 179 ? 31.143 -21.655 35.402 1.00 49.62 179 THR A C 1
ATOM 1413 O O . THR A 1 179 ? 31.216 -22.884 35.457 1.00 49.62 179 THR A O 1
ATOM 1416 N N . ILE A 1 180 ? 32.190 -20.851 35.558 1.00 49.47 180 ILE A N 1
ATOM 1417 C CA . ILE A 1 180 ? 33.494 -21.286 36.046 1.00 49.47 180 ILE A CA 1
ATOM 1418 C C . ILE A 1 180 ? 33.351 -21.542 37.550 1.00 49.47 180 ILE A C 1
ATOM 1420 O O . ILE A 1 180 ? 33.119 -20.602 38.312 1.00 49.47 180 ILE A O 1
ATOM 1424 N N . TYR A 1 181 ? 33.502 -22.801 37.953 1.00 49.16 181 TYR A N 1
ATOM 1425 C CA . TYR A 1 181 ? 33.996 -23.196 39.271 1.00 49.16 181 TYR A CA 1
ATOM 1426 C C . TYR A 1 181 ? 35.217 -24.088 39.073 1.00 49.16 181 TYR A C 1
ATOM 1428 O O . TYR A 1 181 ? 35.157 -24.961 38.176 1.00 49.16 181 TYR A O 1
#

InterPro domains:
  IPR052780 Aromatic Amino Acid Catabolism Transcriptional Regulators [PTHR31644] (2-139)

Radius of gyration: 25.53 Å; chains: 1; bounding box: 94×35×56 Å

Sequence (181 aa):
MASPDARHVYEAVDAAEALLKIAIEDIDAEKHLRYMPARFYLYEIHSAVFLYKAHASGAISSATHAQTAALMRRFIDVLETAATDADHIAAKYAKLLNRLWFQRTENTTNSRRQRNLDDSAEPSAAQEANTLQPFLGEDDDADSNHLPSFDDIGLQPLDWIESIEGLFSMPAAFPWDQTIY

Organism: NCBI:txid1095194

=== Feature glossary ===
Legend for the data blocks above and below:

— What the protein is —

The amino-acid sequence is the protein's primary structure: the linear order of residues from the N-terminus to the C-terminus, written in one-letter code. Everything else here — the 3D coordinates, the secondary structure, the domain annotations — is ultimately a consequence of this string.

Database cross-references. InterPro integrates a dozen domain/family signature databases into unified entries with residue-range hits. GO terms attach function/process/location labels with evidence codes. CATH codes position the fold in a four-level structural taxonomy. Organism is the NCBI-taxonomy species name.

— Where its atoms are —

The mmCIF block holds the 3D Cartesian coordinates of each backbone atom (N, Cα, C, O) in ångströms. mmCIF is the PDB's canonical archive format — a tagged-loop text representation of the atomic model.

The six renders are orthographic views along the three Cartesian axes in both directions. Representation (cartoon, sticks, or surface) and color scheme (sequence-rainbow or by-chain) vary across proteins so the training set covers all the common visualization conventions.

— Local backbone conformation —

Secondary structure is the local, repeating backbone conformation. DSSP classifies it into eight states by reading the hydrogen-bond network: three helix types (H, G, I), two β types (E, B), two non-regular types (T, S), and unstructured coil (-).

SS3 is a coarse helix/strand/coil call (letters a/b/c) made by the P-SEA algorithm from inter-Cα distances and dihedrals. It is less detailed than DSSP but needs only Cα positions.

Backbone dihedral angles. Every residue except chain termini has a φ (preceding-C → N → Cα → C) and a ψ (N → Cα → C → next-N). They are reported in degrees following the IUPAC sign convention. Secondary structure is essentially a statement about which (φ, ψ) basin each residue occupies.

— Global shape and packing —

The geometric summary reports three shape descriptors. Rg (radius of gyration) measures how spread out the Cα atoms are about their centre of mass; compact globular proteins have small Rg, elongated or unfolded ones large. Cα contacts (<8 Å, |i−j|>4) count long-range residue pairs in spatial proximity — high for tightly packed folds, near zero for rods or random coil. The bounding-box extents give the protein's footprint along x, y, z in Å.

Solvent accessibility: the surface area of each residue that a 1.4 Å water probe can touch, in Å². When only backbone atoms are present the absolute values are lower than full-atom SASA (side chains contribute most of the area) and are flagged as backbone-only.

Plot images: a contact map (which residues are close in 3D, as an N×N binary image), a Ramachandran scatter (backbone torsion angles, revealing secondary-structure composition at a glance), and — for AlphaFold structures — a PAE heatmap (pairwise prediction confidence).

— Structural neighborhood —

Foldseek's 3Di representation compresses backbone geometry into a per-residue letter drawn from a learned twenty-state alphabet. It captures the tertiary interaction pattern around each residue — which residues are packed against it in space, regardless of where they are in sequence.

Structural nearest neighbors (via Foldseek easy-search vs the PDB). Reported per hit: target PDB id, E-value, and alignment TM-score. A TM-score above ~0.5 is the conventional threshold for 'same fold'.

— Confidence and disorder —

pLDDT (predicted Local Distance Difference Test) is AlphaFold's per-residue confidence score, ranging from 0 to 100. Values above 90 indicate high confidence (typically well-packed cores); 70–90 is confident; 50–70 low confidence; below 50 usually means the region is disordered or the prediction is unreliable there. AlphaFold stores pLDDT in the mmCIF B-factor column.

For experimental (PDB) structures, the B-factor (temperature factor) quantifies the positional spread of each atom in the crystal — a combination of thermal vibration and static disorder — in units of Å². High B-factors mark flexible loops or poorly resolved regions; low B-factors mark the rigid, well-ordered core.

Predicted Aligned Error (PAE) is an AlphaFold confidence matrix: entry (i, j) is the expected error in the position of residue j, in ångströms, when the prediction is superimposed on the true structure at residue i. Low PAE within a block of residues means that block is internally rigid and well-predicted; high PAE between two blocks means their relative placement is uncertain even if each block individually is confident.